Protein AF-A0A6N8ZNX6-F1 (afdb_monomer_lite)

Structure (mmCIF, N/CA/C/O backbone):
data_AF-A0A6N8ZNX6-F1
#
_entry.id   AF-A0A6N8ZNX6-F1
#
loop_
_atom_site.group_PDB
_atom_site.id
_atom_site.type_symbol
_atom_site.label_atom_id
_atom_site.label_alt_id
_atom_site.label_comp_id
_atom_site.label_asym_id
_atom_site.label_entity_id
_atom_site.label_seq_id
_atom_site.pdbx_PDB_ins_code
_atom_site.Cartn_x
_atom_site.Cartn_y
_atom_site.Cartn_z
_atom_site.occupancy
_atom_site.B_iso_or_equiv
_atom_site.auth_seq_id
_atom_site.auth_comp_id
_atom_site.auth_asym_id
_atom_site.auth_atom_id
_atom_site.pdbx_PDB_model_num
ATOM 1 N N . MET A 1 1 ? 29.139 17.804 -22.584 1.00 38.84 1 MET A N 1
ATOM 2 C CA . MET A 1 1 ? 27.734 17.468 -22.260 1.00 38.84 1 MET A CA 1
ATOM 3 C C . MET A 1 1 ? 27.175 18.490 -21.277 1.00 38.84 1 MET A C 1
ATOM 5 O O . MET A 1 1 ? 27.261 18.304 -20.071 1.00 38.84 1 MET A O 1
ATOM 9 N N . LYS A 1 2 ? 26.670 19.615 -21.779 1.00 40.44 2 LYS A N 1
ATOM 10 C CA . LYS A 1 2 ? 25.928 20.610 -21.000 1.00 40.44 2 LYS A CA 1
ATOM 11 C C . LYS A 1 2 ? 24.728 20.972 -21.854 1.00 40.44 2 LYS A C 1
ATOM 13 O O . LYS A 1 2 ? 24.928 21.613 -22.873 1.00 40.44 2 LYS A O 1
ATOM 18 N N . ASN A 1 3 ? 23.579 20.404 -21.503 1.00 36.31 3 ASN A N 1
ATOM 19 C CA . ASN A 1 3 ? 22.212 20.853 -21.791 1.00 36.31 3 ASN A CA 1
ATOM 20 C C . ASN A 1 3 ? 21.278 19.688 -21.446 1.00 36.31 3 ASN A C 1
ATOM 22 O O . ASN A 1 3 ? 20.697 19.054 -22.317 1.00 36.31 3 ASN A O 1
ATOM 26 N N . ALA A 1 4 ? 21.204 19.366 -20.151 1.00 36.84 4 ALA A N 1
ATOM 27 C CA . ALA A 1 4 ? 20.046 18.648 -19.639 1.00 36.84 4 ALA A CA 1
ATOM 28 C C . ALA A 1 4 ? 18.897 19.662 -19.622 1.00 36.84 4 ALA A C 1
ATOM 30 O O . ALA A 1 4 ? 19.030 20.735 -19.025 1.00 36.84 4 ALA A O 1
ATOM 31 N N . SER A 1 5 ? 17.832 19.354 -20.348 1.00 37.66 5 SER A N 1
ATOM 32 C CA . SER A 1 5 ? 16.629 20.171 -20.440 1.00 37.66 5 SER A CA 1
ATOM 33 C C . SER A 1 5 ? 15.990 20.333 -19.053 1.00 37.66 5 SER A C 1
ATOM 35 O O . SER A 1 5 ? 16.148 19.486 -18.172 1.00 37.66 5 SER A O 1
ATOM 37 N N . ALA A 1 6 ? 15.242 21.419 -18.837 1.00 37.53 6 ALA A N 1
ATOM 38 C CA . ALA A 1 6 ? 14.542 21.682 -17.573 1.00 37.53 6 ALA A CA 1
ATOM 39 C C . ALA A 1 6 ? 13.556 20.560 -17.164 1.00 37.53 6 ALA A C 1
ATOM 41 O O . ALA A 1 6 ? 13.183 20.455 -15.998 1.00 37.53 6 ALA A O 1
ATOM 42 N N . THR A 1 7 ? 13.183 19.688 -18.103 1.00 38.19 7 THR A N 1
ATOM 43 C CA . THR A 1 7 ? 12.323 18.513 -17.913 1.00 38.19 7 THR A CA 1
ATOM 44 C C . THR A 1 7 ? 13.027 17.287 -17.312 1.00 38.19 7 THR A C 1
ATOM 46 O O . THR A 1 7 ? 12.347 16.396 -16.807 1.00 38.19 7 THR A O 1
ATOM 49 N N . ASP A 1 8 ? 14.364 17.249 -17.257 1.00 41.94 8 ASP A N 1
ATOM 50 C CA . ASP A 1 8 ? 15.143 16.057 -16.862 1.00 41.94 8 ASP A CA 1
ATOM 51 C C . ASP A 1 8 ? 15.203 15.773 -15.346 1.00 41.94 8 ASP A C 1
ATOM 53 O O . ASP A 1 8 ? 15.935 14.882 -14.911 1.00 41.94 8 ASP A O 1
ATOM 57 N N . ARG A 1 9 ? 14.485 16.522 -14.494 1.00 39.88 9 ARG A N 1
ATOM 58 C CA . ARG A 1 9 ? 14.726 16.477 -13.034 1.00 39.88 9 ARG A CA 1
ATOM 59 C C . ARG A 1 9 ? 13.554 16.110 -12.132 1.00 39.88 9 ARG A C 1
ATOM 61 O O . ARG A 1 9 ? 13.803 15.932 -10.942 1.00 39.88 9 ARG A O 1
ATOM 68 N N . TRP A 1 10 ? 12.310 16.029 -12.604 1.00 37.22 10 TRP A N 1
ATOM 69 C CA . TRP A 1 10 ? 11.168 16.059 -11.664 1.00 37.22 10 TRP A CA 1
ATOM 70 C C . TRP A 1 10 ? 10.296 14.800 -11.624 1.00 37.22 10 TRP A C 1
ATOM 72 O O . TRP A 1 10 ? 9.542 14.635 -10.668 1.00 37.22 10 TRP A O 1
ATOM 82 N N . LEU A 1 11 ? 10.411 13.884 -12.591 1.00 40.09 11 LEU A N 1
ATOM 83 C CA . LEU A 1 11 ? 9.582 12.674 -12.634 1.00 40.09 11 LEU A CA 1
ATOM 84 C C . LEU A 1 11 ? 10.439 11.402 -12.576 1.00 40.09 11 LEU A C 1
ATOM 86 O O . LEU A 1 11 ? 10.930 10.923 -13.591 1.00 40.09 11 LEU A O 1
ATOM 90 N N . GLU A 1 12 ? 10.612 10.839 -11.375 1.00 52.03 12 GLU A N 1
ATOM 91 C CA . GLU A 1 12 ? 11.379 9.595 -11.185 1.00 52.03 12 GLU A CA 1
ATOM 92 C C . GLU A 1 12 ? 10.592 8.340 -11.619 1.00 52.03 12 GLU A C 1
ATOM 94 O O . GLU A 1 12 ? 11.184 7.366 -12.090 1.00 52.03 12 GLU A O 1
ATOM 99 N N . SER A 1 13 ? 9.264 8.335 -11.456 1.00 53.41 13 SER A N 1
ATOM 100 C CA . SER A 1 13 ? 8.396 7.216 -11.851 1.00 53.41 13 SER A CA 1
ATOM 101 C C . SER A 1 13 ? 6.928 7.633 -11.974 1.00 53.41 13 SER A C 1
ATOM 103 O O . SER A 1 13 ? 6.496 8.584 -11.324 1.00 53.41 13 SER A O 1
ATOM 105 N N . VAL A 1 14 ? 6.161 6.896 -12.784 1.00 62.69 14 VAL A N 1
ATOM 106 C CA . VAL A 1 14 ? 4.695 7.020 -12.894 1.00 62.69 14 VAL A CA 1
ATOM 107 C C . VAL A 1 14 ? 4.051 5.721 -12.417 1.00 62.69 14 VAL A C 1
ATOM 109 O O . VAL A 1 14 ? 4.500 4.637 -12.795 1.00 62.69 14 VAL A O 1
ATOM 112 N N . LEU A 1 15 ? 2.994 5.828 -11.607 1.00 66.38 15 LEU A N 1
ATOM 113 C CA . LEU A 1 15 ? 2.268 4.689 -11.039 1.00 66.38 15 LEU A CA 1
ATOM 114 C C . LEU A 1 15 ? 0.800 4.669 -11.504 1.00 66.38 15 LEU A C 1
ATOM 116 O O . LEU A 1 15 ? -0.069 5.168 -10.784 1.00 66.38 15 LEU A O 1
ATOM 120 N N . PRO A 1 16 ? 0.484 4.140 -12.701 1.00 62.50 16 PRO A N 1
ATOM 121 C CA . PRO A 1 16 ? -0.906 3.973 -13.117 1.00 62.50 16 PRO A CA 1
ATOM 122 C C . PRO A 1 16 ? -1.633 2.912 -12.273 1.00 62.50 16 PRO A C 1
ATOM 124 O O . PRO A 1 16 ? -1.093 1.837 -12.011 1.00 62.50 16 PRO A O 1
ATOM 127 N N . ALA A 1 17 ? -2.877 3.196 -11.884 1.00 69.31 17 ALA A N 1
ATOM 128 C CA . ALA A 1 17 ? -3.721 2.313 -11.080 1.00 69.31 17 ALA A CA 1
ATOM 129 C C . ALA A 1 17 ? -4.886 1.752 -11.906 1.00 69.31 17 ALA A C 1
ATOM 131 O O . ALA A 1 17 ? -5.531 2.500 -12.639 1.00 69.31 17 ALA A O 1
ATOM 132 N N . TYR A 1 18 ? -5.193 0.464 -11.743 1.00 69.62 18 TYR A N 1
ATOM 133 C CA . TYR A 1 18 ? -6.268 -0.217 -12.468 1.00 69.62 18 TYR A CA 1
ATOM 134 C C . TYR A 1 18 ? -7.084 -1.117 -11.538 1.00 69.62 18 TYR A C 1
ATOM 136 O O . TYR A 1 18 ? -6.516 -1.836 -10.714 1.00 69.62 18 TYR A O 1
ATOM 144 N N . ASP A 1 19 ? -8.407 -1.122 -11.701 1.00 76.62 19 ASP A N 1
ATOM 145 C CA . ASP A 1 19 ? -9.277 -2.120 -11.073 1.00 76.62 19 ASP A CA 1
ATOM 146 C C . ASP A 1 19 ? -9.078 -3.489 -11.736 1.00 76.62 19 ASP A C 1
ATOM 148 O O . ASP A 1 19 ? -9.046 -3.612 -12.968 1.00 76.62 19 ASP A O 1
ATOM 152 N N . ILE A 1 20 ? -8.912 -4.522 -10.908 1.00 81.69 20 ILE A N 1
ATOM 153 C CA . ILE A 1 20 ? -8.613 -5.892 -11.368 1.00 81.69 20 ILE A CA 1
ATOM 154 C C . ILE A 1 20 ? -9.719 -6.891 -11.025 1.00 81.69 20 ILE A C 1
ATOM 156 O O . ILE A 1 20 ? -9.752 -7.985 -11.590 1.00 81.69 20 ILE A O 1
ATOM 160 N N . ILE A 1 21 ? -10.644 -6.482 -10.158 1.00 82.12 21 ILE A N 1
ATOM 161 C CA . ILE A 1 21 ? -11.975 -7.066 -9.995 1.00 82.12 21 ILE A CA 1
ATOM 162 C C . ILE A 1 21 ? -12.986 -6.220 -10.787 1.00 82.12 21 ILE A C 1
ATOM 164 O O . ILE A 1 21 ? -12.685 -5.078 -11.143 1.00 82.12 21 ILE A O 1
ATOM 168 N N . GLY A 1 22 ? -14.167 -6.766 -11.093 1.00 70.50 22 GLY A N 1
ATOM 169 C CA . GLY A 1 22 ? -15.245 -5.988 -11.710 1.00 70.50 22 GLY A CA 1
ATOM 170 C C . GLY A 1 22 ? -15.493 -4.698 -10.925 1.00 70.50 22 GLY A C 1
ATOM 171 O O . GLY A 1 22 ? -15.661 -4.737 -9.705 1.00 70.50 22 GLY A O 1
ATOM 172 N N . ALA A 1 23 ? -15.450 -3.553 -11.610 1.00 56.59 23 ALA A N 1
ATOM 173 C CA . ALA A 1 23 ? -15.652 -2.268 -10.960 1.00 56.59 23 ALA A CA 1
ATOM 174 C C . ALA A 1 23 ? -17.085 -2.214 -10.402 1.00 56.59 23 ALA A C 1
ATOM 176 O O . ALA A 1 23 ? -18.031 -2.457 -11.156 1.00 56.59 23 ALA A O 1
ATOM 177 N N . PRO A 1 24 ? -17.285 -1.883 -9.114 1.00 58.34 24 PRO A N 1
ATOM 178 C CA . PRO A 1 24 ? -18.609 -1.505 -8.646 1.00 58.34 24 PRO A CA 1
ATOM 179 C C . PRO A 1 24 ? -19.079 -0.306 -9.475 1.00 58.34 24 PRO A C 1
ATOM 181 O O . PRO A 1 24 ? -18.309 0.639 -9.661 1.00 58.34 24 PRO A O 1
ATOM 184 N N . ALA A 1 25 ? -20.321 -0.319 -9.961 1.00 55.34 25 ALA A N 1
ATOM 185 C CA . ALA A 1 25 ? -20.905 0.851 -10.612 1.00 55.34 25 ALA A CA 1
ATOM 186 C C . ALA A 1 25 ? -20.833 2.046 -9.642 1.00 55.34 25 ALA A C 1
ATOM 188 O O . ALA A 1 25 ? -21.412 1.994 -8.556 1.00 55.34 25 ALA A O 1
ATOM 189 N N . GLY A 1 26 ? -20.075 3.100 -9.967 1.00 62.78 26 GLY A N 1
ATOM 190 C CA . GLY A 1 26 ? -19.913 4.198 -9.017 1.00 62.78 26 GLY A CA 1
ATOM 191 C C . GLY A 1 26 ? -18.843 5.237 -9.328 1.00 62.78 26 GLY A C 1
ATOM 192 O O . GLY A 1 26 ? -17.935 5.028 -10.126 1.00 62.78 26 GLY A O 1
ATOM 193 N N . ARG A 1 27 ? -19.018 6.382 -8.654 1.00 55.06 27 ARG A N 1
ATOM 194 C CA . ARG A 1 27 ? -18.344 7.674 -8.840 1.00 55.06 27 ARG A CA 1
ATOM 195 C C . ARG A 1 27 ? -16.806 7.586 -8.836 1.00 55.06 27 ARG A C 1
ATOM 197 O O . ARG A 1 27 ? -16.252 6.821 -8.045 1.00 55.06 27 ARG A O 1
ATOM 204 N N . PRO A 1 28 ? -16.121 8.424 -9.637 1.00 58.78 28 PRO A N 1
ATOM 205 C CA . PRO A 1 28 ? -14.662 8.514 -9.634 1.00 58.78 28 PRO A CA 1
ATOM 206 C C . PRO A 1 28 ? -14.117 8.813 -8.229 1.00 58.78 28 PRO A C 1
ATOM 208 O O . PRO A 1 28 ? -14.660 9.650 -7.505 1.00 58.78 28 PRO A O 1
ATOM 211 N N . GLU A 1 29 ? -13.041 8.125 -7.834 1.00 61.44 29 GLU A N 1
ATOM 212 C CA . GLU A 1 29 ? -12.332 8.433 -6.587 1.00 61.44 29 GLU A CA 1
ATOM 213 C C . GLU A 1 29 ? -11.530 9.736 -6.774 1.00 61.44 29 GLU A C 1
ATOM 215 O O . GLU A 1 29 ? -10.786 9.850 -7.750 1.00 61.44 29 GLU A O 1
ATOM 220 N N . PRO A 1 30 ? -11.656 10.727 -5.871 1.00 57.28 30 PRO A N 1
ATOM 221 C CA . PRO A 1 30 ? -10.886 11.959 -5.977 1.00 57.28 30 PRO A CA 1
ATOM 222 C C . PRO A 1 30 ? -9.380 11.684 -5.816 1.00 57.28 30 PRO A C 1
ATOM 224 O O . PRO A 1 30 ? -8.998 10.733 -5.123 1.00 57.28 30 PRO A O 1
ATOM 227 N N . PRO A 1 31 ? -8.511 12.521 -6.413 1.00 57.16 31 PRO A N 1
ATOM 228 C CA . PRO A 1 31 ? -7.066 12.369 -6.292 1.00 57.16 31 PRO A CA 1
ATOM 229 C C . PRO A 1 31 ? -6.609 12.470 -4.830 1.00 57.16 31 PRO A C 1
ATOM 231 O O . PRO A 1 31 ? -7.186 13.198 -4.018 1.00 57.16 31 PRO A O 1
ATOM 234 N N . VAL A 1 32 ? -5.545 11.736 -4.503 1.00 61.72 32 VAL A N 1
ATOM 235 C CA . VAL A 1 32 ? -4.917 11.709 -3.176 1.00 61.72 32 VAL A CA 1
ATOM 236 C C . VAL A 1 32 ? -3.473 12.172 -3.310 1.00 61.72 32 VAL A C 1
ATOM 238 O O . VAL A 1 32 ? -2.751 11.692 -4.184 1.00 61.72 32 VAL A O 1
ATOM 241 N N . VAL A 1 33 ? -3.039 13.075 -2.431 1.00 65.69 33 VAL A N 1
ATOM 242 C CA . VAL A 1 33 ? -1.644 13.527 -2.379 1.00 65.69 33 VAL A CA 1
ATOM 243 C C . VAL A 1 33 ? -0.900 12.678 -1.358 1.00 65.69 33 VAL A C 1
ATOM 245 O O . VAL A 1 33 ? -1.218 12.718 -0.169 1.00 65.69 33 VAL A O 1
ATOM 248 N N . TYR A 1 34 ? 0.081 11.904 -1.819 1.00 69.62 34 TYR A N 1
ATOM 249 C CA . TYR A 1 34 ? 0.923 11.064 -0.968 1.00 69.62 34 TYR A CA 1
ATOM 250 C C . TYR A 1 34 ? 2.202 11.802 -0.583 1.00 69.62 34 TYR A C 1
ATOM 252 O O . TYR A 1 34 ? 2.964 12.240 -1.442 1.00 69.62 34 TYR A O 1
ATOM 260 N N . LEU A 1 35 ? 2.453 11.904 0.718 1.00 69.06 35 LEU A N 1
ATOM 261 C CA . LEU A 1 35 ? 3.639 12.522 1.291 1.00 69.06 35 LEU A CA 1
ATOM 262 C C . LEU A 1 35 ? 4.510 11.425 1.898 1.00 69.06 35 LEU A C 1
ATOM 264 O O . LEU A 1 35 ? 4.095 10.696 2.805 1.00 69.06 35 LEU A O 1
ATOM 268 N N . ARG A 1 36 ? 5.732 11.295 1.381 1.00 69.06 36 ARG A N 1
ATOM 269 C CA . ARG A 1 36 ? 6.729 10.387 1.946 1.00 69.06 36 ARG A CA 1
ATOM 270 C C . ARG A 1 36 ? 7.367 11.032 3.164 1.00 69.06 36 ARG A C 1
ATOM 272 O O . ARG A 1 36 ? 7.837 12.164 3.082 1.00 69.06 36 ARG A O 1
ATOM 279 N N . LEU A 1 37 ? 7.422 10.298 4.267 1.00 65.00 37 LEU A N 1
ATOM 280 C CA . LEU A 1 37 ? 8.054 10.783 5.486 1.00 65.00 37 LEU A CA 1
ATOM 281 C C . LEU A 1 37 ? 9.496 10.283 5.597 1.00 65.00 37 LEU A C 1
ATOM 283 O O . LEU A 1 37 ? 9.829 9.189 5.137 1.00 65.00 37 LEU A O 1
ATOM 287 N N . LEU A 1 38 ? 10.361 11.096 6.208 1.00 60.91 38 LEU A N 1
ATOM 288 C CA . LEU A 1 38 ? 11.719 10.673 6.535 1.00 60.91 38 LEU A CA 1
ATOM 289 C C . LEU A 1 38 ? 11.687 9.712 7.736 1.00 60.91 38 LEU A C 1
ATOM 291 O O . LEU A 1 38 ? 11.018 10.012 8.734 1.00 60.91 38 LEU A O 1
ATOM 295 N N . PRO A 1 39 ? 12.409 8.580 7.664 1.00 58.41 39 PRO A N 1
ATOM 296 C CA .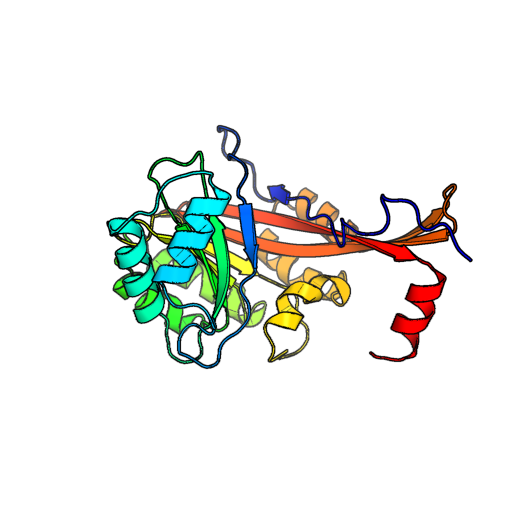 PRO A 1 39 ? 12.428 7.605 8.742 1.00 58.41 39 PRO A CA 1
ATOM 297 C C . PRO A 1 39 ? 13.056 8.195 10.013 1.00 58.41 39 PRO A C 1
ATOM 299 O O . PRO A 1 39 ? 14.077 8.877 9.953 1.00 58.41 39 PRO A O 1
ATOM 302 N N . GLY A 1 40 ? 12.453 7.910 11.166 1.00 56.84 40 GLY A N 1
ATOM 303 C CA . GLY A 1 40 ? 12.947 8.243 12.506 1.00 56.84 40 GLY A CA 1
ATOM 304 C C . GLY A 1 40 ? 13.238 7.003 13.351 1.00 56.84 40 GLY A C 1
ATOM 305 O O . GLY A 1 40 ? 12.903 5.883 12.966 1.00 56.84 40 GLY A O 1
ATOM 306 N N . ARG A 1 41 ? 13.879 7.205 14.509 1.00 60.03 41 ARG A N 1
ATOM 307 C CA . ARG A 1 41 ? 14.270 6.121 15.435 1.00 60.03 41 ARG A CA 1
ATOM 308 C C . ARG A 1 41 ? 13.178 5.724 16.438 1.00 60.03 41 ARG A C 1
ATOM 310 O O . ARG A 1 41 ? 13.309 4.689 17.080 1.00 60.03 41 ARG A O 1
ATOM 317 N N . GLU A 1 42 ? 12.125 6.524 16.578 1.00 60.31 42 GLU A N 1
ATOM 318 C CA . GLU A 1 42 ? 11.061 6.321 17.569 1.00 60.31 42 GLU A CA 1
A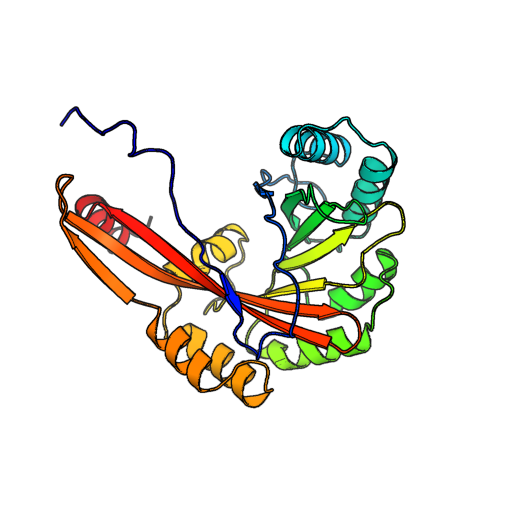TOM 319 C C . GLU A 1 42 ? 9.974 5.339 17.097 1.00 60.31 42 GLU A C 1
ATOM 321 O O . GLU A 1 42 ? 9.932 4.935 15.931 1.00 60.31 42 GLU A O 1
ATOM 326 N N . LYS A 1 43 ? 9.066 4.951 18.004 1.00 51.66 43 LYS A N 1
ATOM 327 C CA . LYS A 1 43 ? 7.892 4.119 17.692 1.00 51.66 43 LYS A CA 1
ATOM 328 C C . LYS A 1 43 ? 7.025 4.814 16.633 1.00 51.66 43 LYS A C 1
ATOM 330 O O . LYS A 1 43 ? 6.711 5.992 16.759 1.00 51.66 43 LYS A O 1
ATOM 335 N N . GLY A 1 44 ? 6.660 4.091 15.574 1.00 58.44 44 GLY A N 1
ATOM 336 C CA . GLY A 1 44 ? 6.047 4.677 14.381 1.00 58.44 44 GLY A CA 1
ATOM 337 C C . GLY A 1 44 ? 7.064 5.112 13.324 1.00 58.44 44 GLY A C 1
ATOM 338 O O . GLY A 1 44 ? 6.673 5.327 12.188 1.00 58.44 44 GLY A O 1
ATOM 339 N N . GLY A 1 45 ? 8.364 5.145 13.624 1.00 55.62 45 GLY A N 1
ATOM 340 C CA . GLY A 1 45 ? 9.434 5.213 12.627 1.00 55.62 45 GLY A CA 1
ATOM 341 C C . GLY A 1 45 ? 9.512 6.512 11.834 1.00 55.62 45 GLY A C 1
ATOM 342 O O . GLY A 1 45 ? 10.054 6.496 10.734 1.00 55.62 45 GLY A O 1
ATOM 343 N N . ILE A 1 46 ? 8.998 7.625 12.359 1.00 59.16 46 ILE A N 1
ATOM 344 C CA . ILE A 1 46 ? 9.025 8.942 11.708 1.00 59.16 46 ILE A CA 1
ATOM 345 C C . ILE A 1 46 ? 9.855 9.880 12.577 1.00 59.16 46 ILE A C 1
ATOM 347 O O . ILE A 1 46 ? 9.681 9.900 13.791 1.00 59.16 46 ILE A O 1
ATOM 351 N N . ALA A 1 47 ? 10.744 10.675 11.978 1.00 60.12 47 ALA A N 1
ATOM 352 C CA . ALA A 1 47 ? 11.473 11.709 12.726 1.00 60.12 47 ALA A CA 1
ATOM 353 C C . ALA A 1 47 ? 10.546 12.853 13.194 1.00 60.12 47 ALA A C 1
ATOM 355 O O . ALA A 1 47 ? 10.838 13.577 14.139 1.00 60.12 47 ALA A O 1
ATOM 356 N N . ALA A 1 48 ? 9.421 13.019 12.503 1.00 64.69 48 ALA A N 1
ATOM 357 C CA . ALA A 1 48 ? 8.395 14.011 12.758 1.00 64.69 48 ALA A CA 1
ATOM 358 C C . ALA A 1 48 ? 7.287 13.443 13.661 1.00 64.69 48 ALA A C 1
ATOM 360 O O . ALA A 1 48 ? 6.613 12.480 13.298 1.00 64.69 48 ALA A O 1
ATOM 361 N N . GLY A 1 49 ? 7.049 14.086 14.806 1.00 78.00 49 GLY A N 1
ATOM 362 C CA . GLY A 1 49 ? 5.921 13.761 15.683 1.00 78.00 49 GLY A CA 1
ATOM 363 C C . GLY A 1 49 ? 4.547 14.153 15.100 1.00 78.00 49 GLY A C 1
ATOM 364 O O . GLY A 1 49 ? 4.471 14.860 14.086 1.00 78.00 49 GLY A O 1
ATOM 365 N N . PRO A 1 50 ? 3.435 13.778 15.769 1.00 85.69 50 PRO A N 1
ATOM 366 C CA . PRO A 1 50 ? 2.065 13.977 15.274 1.00 85.69 50 PRO A CA 1
ATOM 367 C C . PRO A 1 50 ? 1.750 15.417 14.836 1.00 85.69 50 PRO A C 1
ATOM 369 O O . PRO A 1 50 ? 1.102 15.640 13.815 1.00 85.69 50 PRO A O 1
ATOM 372 N N . ALA A 1 51 ? 2.249 16.411 15.578 1.00 84.94 51 ALA A N 1
ATOM 373 C CA . ALA A 1 51 ? 2.037 17.825 15.272 1.00 84.94 51 ALA A CA 1
ATOM 374 C C . ALA A 1 51 ? 2.701 18.261 13.955 1.00 84.94 51 ALA A C 1
ATOM 376 O O . ALA A 1 51 ? 2.126 19.048 13.204 1.00 84.94 51 ALA A O 1
ATOM 377 N N . ALA A 1 52 ? 3.900 17.754 13.660 1.00 83.50 52 ALA A N 1
ATOM 378 C CA . ALA A 1 52 ? 4.603 18.066 12.420 1.00 83.50 52 ALA A CA 1
ATOM 379 C C . ALA A 1 52 ? 3.916 17.417 11.208 1.00 83.50 52 ALA A C 1
ATOM 381 O O . ALA A 1 52 ? 3.771 18.062 10.169 1.00 83.50 52 ALA A O 1
ATOM 382 N N . ILE A 1 53 ? 3.408 16.191 11.365 1.00 84.00 53 ILE A N 1
ATOM 383 C CA . ILE A 1 53 ? 2.610 15.516 10.333 1.00 84.00 53 ILE A CA 1
ATOM 384 C C . ILE A 1 53 ? 1.335 16.310 10.043 1.00 84.00 53 ILE A C 1
ATOM 386 O O . ILE A 1 53 ? 1.103 16.670 8.892 1.00 84.00 53 ILE A O 1
ATOM 390 N N . ALA A 1 54 ? 0.556 16.657 11.073 1.00 86.56 54 ALA A N 1
ATOM 391 C CA . ALA A 1 54 ? -0.686 17.418 10.918 1.00 86.56 54 ALA A CA 1
ATOM 392 C C . ALA A 1 54 ? -0.461 18.748 10.176 1.00 86.56 54 ALA A C 1
ATOM 394 O O . ALA A 1 54 ? -1.198 19.078 9.247 1.00 86.56 54 ALA A O 1
ATOM 395 N N . ARG A 1 55 ? 0.599 19.494 10.528 1.00 84.50 55 ARG A N 1
ATOM 396 C CA . ARG A 1 55 ? 0.968 20.734 9.821 1.00 84.50 55 ARG A CA 1
ATOM 397 C C . ARG A 1 55 ? 1.303 20.490 8.352 1.00 84.50 55 ARG A C 1
ATOM 399 O O . ARG A 1 55 ? 0.855 21.248 7.499 1.00 84.50 55 ARG A O 1
ATOM 406 N N . THR A 1 56 ? 2.051 19.431 8.054 1.00 82.31 56 THR A N 1
ATOM 407 C CA . THR A 1 56 ? 2.451 19.096 6.677 1.00 82.31 56 THR A CA 1
ATOM 408 C C . THR A 1 56 ? 1.237 18.717 5.825 1.00 82.31 56 THR A C 1
ATOM 410 O O . THR A 1 56 ? 1.085 19.210 4.711 1.00 82.31 56 THR A O 1
ATOM 413 N N . VAL A 1 57 ? 0.324 17.900 6.361 1.00 83.19 57 VAL A N 1
ATOM 414 C CA . VAL A 1 57 ? -0.933 17.521 5.690 1.00 83.19 57 VAL A CA 1
ATOM 415 C C . VAL A 1 57 ? -1.833 18.740 5.482 1.00 83.19 57 VAL A C 1
ATOM 417 O O . VAL A 1 57 ? -2.456 18.885 4.431 1.00 83.19 57 VAL A O 1
ATOM 420 N N . ALA A 1 58 ? -1.920 19.634 6.471 1.00 84.06 58 ALA A N 1
ATOM 421 C CA . ALA A 1 58 ? -2.656 20.888 6.351 1.00 84.06 58 ALA A CA 1
ATOM 422 C C . ALA A 1 58 ? -2.100 21.772 5.221 1.00 84.06 58 ALA A C 1
ATOM 424 O O . ALA A 1 58 ? -2.860 22.164 4.336 1.00 84.06 58 ALA A O 1
ATOM 425 N N . ALA A 1 59 ? -0.780 21.977 5.177 1.00 81.88 59 ALA A N 1
ATOM 426 C CA . ALA A 1 59 ? -0.120 22.736 4.115 1.00 81.88 59 ALA A CA 1
ATOM 427 C C . ALA A 1 59 ? -0.328 22.109 2.725 1.00 81.88 59 ALA A C 1
ATOM 429 O O . ALA A 1 59 ? -0.703 22.811 1.790 1.00 81.88 59 ALA A O 1
ATOM 430 N N . ALA A 1 60 ? -0.179 20.785 2.595 1.00 78.00 60 ALA A N 1
ATOM 431 C CA . ALA A 1 60 ? -0.380 20.072 1.328 1.00 78.00 60 ALA A CA 1
ATOM 432 C C . ALA A 1 60 ? -1.821 20.158 0.791 1.00 78.00 60 ALA A C 1
ATOM 434 O O . ALA A 1 60 ? -2.045 19.995 -0.404 1.00 78.00 60 ALA A O 1
ATOM 435 N N . CYS A 1 61 ? -2.796 20.411 1.666 1.00 79.50 61 CYS A N 1
ATOM 436 C CA . CYS A 1 61 ? -4.195 20.637 1.299 1.00 79.50 61 CYS A CA 1
ATOM 437 C C . CYS A 1 61 ? -4.589 22.121 1.264 1.00 79.50 61 CYS A C 1
ATOM 439 O O . CYS A 1 61 ? -5.781 22.402 1.191 1.00 79.50 61 CYS A O 1
ATOM 441 N N . ALA A 1 62 ? -3.636 23.052 1.385 1.00 83.56 62 ALA A N 1
ATOM 442 C CA . ALA A 1 62 ? -3.897 24.491 1.470 1.00 83.56 62 ALA A CA 1
ATOM 443 C C . ALA A 1 62 ? -4.964 24.869 2.527 1.00 83.56 62 ALA A C 1
ATOM 445 O O . ALA A 1 62 ? -5.841 25.693 2.282 1.00 83.56 62 ALA A O 1
ATOM 446 N N . ARG A 1 63 ? -4.906 24.251 3.716 1.00 84.44 63 ARG A N 1
ATOM 447 C CA . ARG A 1 63 ? -5.860 24.471 4.824 1.00 84.44 63 ARG A CA 1
ATOM 448 C C . ARG A 1 63 ? -5.146 24.762 6.146 1.00 84.44 63 ARG A C 1
ATOM 450 O O . ARG A 1 63 ? -3.973 24.441 6.317 1.00 84.44 63 ARG A O 1
ATOM 457 N N . GLY A 1 64 ? -5.884 25.315 7.108 1.00 85.88 64 GLY A N 1
ATOM 458 C CA . GLY A 1 64 ? -5.396 25.538 8.471 1.00 85.88 64 GLY A CA 1
ATOM 459 C C . GLY A 1 64 ? -5.158 24.241 9.256 1.00 85.88 64 GLY A C 1
ATOM 460 O O . GLY A 1 64 ? -5.743 23.187 8.968 1.00 85.88 64 GLY A O 1
ATOM 461 N N . GLY A 1 65 ? -4.303 24.332 10.279 1.00 85.50 65 GLY A N 1
ATOM 462 C CA . GLY A 1 65 ? -4.091 23.250 11.241 1.00 85.50 65 GLY A CA 1
ATOM 463 C C . GLY A 1 65 ? -5.392 22.836 11.938 1.00 85.50 65 GLY A C 1
ATOM 464 O O . GLY A 1 65 ? -6.326 23.623 12.062 1.00 85.50 65 GLY A O 1
ATOM 465 N N . SER A 1 66 ? -5.464 21.581 12.380 1.00 87.31 66 SER A N 1
ATOM 466 C CA . SER A 1 66 ? -6.631 21.043 13.082 1.00 87.31 66 SER A CA 1
ATOM 467 C C . SER A 1 66 ? -6.193 20.261 14.306 1.00 87.31 66 SER A C 1
ATOM 469 O O . SER A 1 66 ? -5.454 19.280 14.211 1.00 87.31 66 SER A O 1
ATOM 471 N N . GLU A 1 67 ? -6.668 20.704 15.464 1.00 90.62 67 GLU A N 1
ATOM 472 C CA . GLU A 1 67 ? -6.415 20.034 16.729 1.00 90.62 67 GLU A CA 1
ATOM 473 C C . GLU A 1 67 ? -7.046 18.626 16.795 1.00 90.62 67 GLU A C 1
ATOM 475 O O . GLU A 1 67 ? -6.344 17.690 17.192 1.00 90.62 67 GLU A O 1
ATOM 480 N N . PRO A 1 68 ? -8.302 18.408 16.347 1.00 90.12 68 PRO A N 1
ATOM 481 C CA . PRO A 1 68 ? -8.855 17.060 16.212 1.00 90.12 68 PRO A CA 1
ATOM 482 C C . PRO A 1 68 ? -7.977 16.116 15.383 1.00 90.12 68 PRO A C 1
ATOM 484 O O . PRO A 1 68 ? -7.722 14.986 15.798 1.00 90.12 68 PRO A O 1
ATOM 487 N N . GLU A 1 69 ? -7.441 16.593 14.259 1.00 88.88 69 GLU A N 1
ATOM 488 C CA . GLU A 1 69 ? -6.550 15.808 13.401 1.00 88.88 69 GLU A CA 1
ATOM 489 C C . GLU A 1 69 ? -5.221 15.474 14.090 1.00 88.88 69 GLU A C 1
ATOM 491 O O . GLU A 1 69 ? -4.756 14.335 14.024 1.00 88.88 69 GLU A O 1
ATOM 496 N N . ARG A 1 70 ? -4.630 16.437 14.810 1.00 91.50 70 ARG A N 1
ATOM 497 C CA . ARG A 1 70 ? -3.417 16.215 15.611 1.00 91.50 70 ARG A CA 1
ATOM 498 C C . ARG A 1 70 ? -3.635 15.126 16.659 1.00 91.50 70 ARG A C 1
ATOM 500 O O . ARG A 1 70 ? -2.788 14.245 16.806 1.00 91.50 70 ARG A O 1
ATOM 507 N N . ARG A 1 71 ? -4.767 15.167 17.370 1.00 93.25 71 ARG A N 1
ATOM 508 C CA . ARG A 1 71 ? -5.131 14.143 18.362 1.00 93.25 71 ARG A CA 1
ATOM 509 C C . ARG A 1 71 ? -5.369 12.783 17.715 1.00 93.25 71 ARG A C 1
ATOM 511 O O . ARG A 1 71 ? -4.875 11.786 18.234 1.00 93.25 71 ARG A O 1
ATOM 518 N N . ALA A 1 72 ? -6.067 12.737 16.582 1.00 92.81 72 ALA A N 1
ATOM 519 C CA . ALA A 1 72 ? -6.283 11.504 15.829 1.00 92.81 72 ALA A CA 1
ATOM 520 C C . ALA A 1 72 ? -4.954 10.857 15.411 1.00 92.81 72 ALA A C 1
ATOM 522 O O . ALA A 1 72 ? -4.742 9.668 15.647 1.00 92.81 72 ALA A O 1
ATOM 523 N N . LEU A 1 73 ? -4.025 11.653 14.871 1.00 91.88 73 LEU A N 1
ATOM 524 C CA . LEU A 1 73 ? -2.675 11.208 14.518 1.00 91.88 73 LEU A CA 1
ATOM 525 C C . LEU A 1 73 ? -1.909 10.685 15.733 1.00 91.88 73 LEU A C 1
ATOM 527 O O . LEU A 1 73 ? -1.301 9.621 15.654 1.00 91.88 73 LEU A O 1
ATOM 531 N N . ALA A 1 74 ? -1.954 11.398 16.861 1.00 93.25 74 ALA A N 1
ATOM 532 C CA . ALA A 1 74 ? -1.287 10.969 18.087 1.00 93.25 74 ALA A CA 1
ATOM 533 C C . ALA A 1 74 ? -1.814 9.612 18.581 1.00 93.25 74 ALA A C 1
ATOM 535 O O . ALA A 1 74 ? -1.017 8.721 18.877 1.00 93.25 74 ALA A O 1
ATOM 536 N N . ARG A 1 75 ? -3.141 9.419 18.598 1.00 94.19 75 ARG A N 1
ATOM 537 C CA . ARG A 1 75 ? -3.752 8.129 18.957 1.00 94.19 75 ARG A CA 1
ATOM 538 C C . ARG A 1 75 ? -3.342 7.019 17.995 1.00 94.19 75 ARG A C 1
ATOM 540 O O . ARG A 1 75 ? -2.923 5.955 18.440 1.00 94.19 75 ARG A O 1
ATOM 547 N N . ALA A 1 76 ? -3.416 7.273 16.690 1.00 94.44 76 ALA A N 1
ATOM 548 C CA . ALA A 1 76 ? -3.098 6.270 15.681 1.00 94.44 76 ALA A CA 1
ATOM 549 C C . ALA A 1 76 ? -1.630 5.829 15.727 1.00 94.44 76 ALA A C 1
ATOM 551 O O . ALA A 1 76 ? -1.343 4.636 15.669 1.00 94.44 76 ALA A O 1
ATOM 552 N N . LEU A 1 77 ? -0.705 6.777 15.895 1.00 92.12 77 LEU A N 1
ATOM 553 C CA . LEU A 1 77 ? 0.722 6.486 16.044 1.00 92.12 77 LEU A CA 1
ATOM 554 C C . LEU A 1 77 ? 1.019 5.741 17.349 1.00 92.12 77 LEU A C 1
ATOM 556 O O . LEU A 1 77 ? 1.795 4.786 17.345 1.00 92.12 77 LEU A O 1
ATOM 560 N N . GLY A 1 78 ? 0.361 6.119 18.450 1.00 93.12 78 GLY A N 1
ATOM 561 C CA . GLY A 1 78 ? 0.470 5.410 19.727 1.00 93.12 78 GLY A CA 1
ATOM 562 C C . GLY A 1 78 ? -0.029 3.961 19.655 1.00 93.12 78 GLY A C 1
ATOM 563 O O . GLY A 1 78 ? 0.569 3.073 20.273 1.00 93.12 78 GLY A O 1
ATOM 564 N N . ALA A 1 79 ? -1.072 3.716 18.854 1.00 95.62 79 ALA A N 1
ATOM 565 C CA . ALA A 1 79 ? -1.694 2.408 18.666 1.00 95.62 79 ALA A CA 1
ATOM 566 C C . ALA A 1 79 ? -0.867 1.428 17.819 1.00 95.62 79 ALA A C 1
ATOM 568 O O . ALA A 1 79 ? -1.113 0.221 17.911 1.00 95.62 79 ALA A O 1
ATOM 569 N N . LEU A 1 80 ? 0.106 1.895 17.026 1.00 94.38 80 LEU A N 1
ATOM 570 C CA . LEU A 1 80 ? 0.962 1.017 16.220 1.00 94.38 80 LEU A CA 1
ATOM 571 C C . LEU A 1 80 ? 1.664 -0.037 17.106 1.00 94.38 80 LEU A C 1
ATOM 573 O O . LEU A 1 80 ? 2.062 0.279 18.234 1.00 94.38 80 LEU A O 1
ATOM 577 N N . PRO A 1 81 ? 1.809 -1.294 16.647 1.00 92.69 81 PRO A N 1
ATOM 578 C CA . PRO A 1 81 ? 2.551 -2.303 17.396 1.00 92.69 81 PRO A CA 1
ATOM 579 C C . PRO A 1 81 ? 4.051 -1.973 17.456 1.00 92.69 81 PRO A C 1
ATOM 581 O O . PRO A 1 81 ? 4.545 -1.058 16.790 1.00 92.69 81 PRO A O 1
ATOM 584 N N . ALA A 1 82 ? 4.791 -2.689 18.302 1.00 89.50 82 ALA A N 1
ATOM 585 C CA . ALA A 1 82 ? 6.239 -2.526 18.384 1.00 89.50 82 ALA A CA 1
ATOM 586 C C . ALA A 1 82 ? 6.896 -2.905 17.044 1.00 89.50 82 ALA A C 1
ATOM 588 O O . ALA A 1 82 ? 6.523 -3.889 16.420 1.00 89.50 82 ALA A O 1
ATOM 589 N N . GLY A 1 83 ? 7.863 -2.109 16.581 1.00 87.50 83 GLY A N 1
ATOM 590 C CA . GLY A 1 83 ? 8.545 -2.340 15.300 1.00 87.50 83 GLY A CA 1
ATOM 591 C C . GLY A 1 83 ? 7.790 -1.858 14.053 1.00 87.50 83 GLY A C 1
ATOM 592 O O . GLY A 1 83 ? 8.424 -1.686 13.008 1.00 87.50 83 GLY A O 1
ATOM 593 N N . ALA A 1 84 ? 6.491 -1.552 14.157 1.00 90.00 84 ALA A N 1
ATOM 594 C CA . ALA A 1 84 ? 5.745 -0.935 13.065 1.00 90.00 84 ALA A CA 1
ATOM 595 C C . ALA A 1 84 ? 6.254 0.476 12.752 1.00 90.00 84 ALA A C 1
ATOM 597 O O . ALA A 1 84 ? 6.689 1.233 13.631 1.00 90.00 84 ALA A O 1
ATOM 598 N N . ARG A 1 85 ? 6.182 0.835 11.469 1.00 85.88 85 ARG A N 1
ATOM 599 C CA . ARG A 1 85 ? 6.677 2.111 10.944 1.00 85.88 85 ARG A CA 1
ATOM 600 C C . ARG A 1 85 ? 5.673 2.733 10.001 1.00 85.88 85 ARG A C 1
ATOM 602 O O . ARG A 1 85 ? 5.090 2.039 9.181 1.00 85.88 85 ARG A O 1
ATOM 609 N N . LEU A 1 86 ? 5.510 4.042 10.062 1.00 86.12 86 LEU A N 1
ATOM 610 C CA . LEU A 1 86 ? 4.725 4.777 9.093 1.00 86.12 86 LEU A CA 1
ATOM 611 C C . LEU A 1 86 ? 5.597 5.109 7.881 1.00 86.12 86 LEU A C 1
ATOM 613 O O . LEU A 1 86 ? 6.592 5.822 7.986 1.00 86.12 86 LEU A O 1
ATOM 617 N N . ALA A 1 87 ? 5.206 4.586 6.726 1.00 82.81 87 ALA A N 1
ATOM 618 C CA . ALA A 1 87 ? 5.886 4.808 5.459 1.00 82.81 87 ALA A CA 1
ATOM 619 C C . ALA A 1 87 ? 5.427 6.103 4.777 1.00 82.81 87 ALA A C 1
ATOM 621 O O . ALA A 1 87 ? 6.247 6.876 4.274 1.00 82.81 87 ALA A O 1
ATOM 622 N N . TYR A 1 88 ? 4.114 6.344 4.773 1.00 82.88 88 TYR A N 1
ATOM 623 C CA . TYR A 1 88 ? 3.517 7.517 4.142 1.00 82.88 88 TYR A CA 1
ATOM 624 C C . TYR A 1 88 ? 2.356 8.061 4.949 1.00 82.88 88 TYR A C 1
ATOM 626 O O . TYR A 1 88 ? 1.656 7.341 5.668 1.00 82.88 88 TYR A O 1
ATOM 634 N N . VAL A 1 89 ? 2.116 9.344 4.716 1.00 84.69 89 VAL A N 1
ATOM 635 C CA . VAL A 1 89 ? 0.866 10.003 5.055 1.00 84.69 89 VAL A CA 1
ATOM 636 C C . VAL A 1 89 ? 0.283 10.565 3.777 1.00 84.69 89 VAL A C 1
ATOM 638 O O . VAL A 1 89 ? 0.991 11.184 2.988 1.00 84.69 89 VAL A O 1
ATOM 641 N N . ALA A 1 90 ? -1.003 10.349 3.559 1.00 82.25 90 ALA A N 1
ATOM 642 C CA . ALA A 1 90 ? -1.710 10.908 2.427 1.00 82.25 90 ALA A CA 1
ATOM 643 C C . ALA A 1 90 ? -2.802 11.860 2.906 1.00 82.25 90 ALA A C 1
ATOM 645 O O . ALA A 1 90 ? -3.567 11.562 3.828 1.00 82.25 90 ALA A O 1
ATOM 646 N N . ALA A 1 91 ? -2.869 13.010 2.251 1.00 74.56 91 ALA A N 1
ATOM 647 C CA . ALA A 1 91 ? -3.892 14.006 2.487 1.00 74.56 91 ALA A CA 1
ATOM 648 C C . ALA A 1 91 ? -5.003 13.833 1.443 1.00 74.56 91 ALA A C 1
ATOM 650 O O . ALA A 1 91 ? -4.728 13.708 0.245 1.00 74.56 91 ALA A O 1
ATOM 651 N N . THR A 1 92 ? -6.260 13.794 1.889 1.00 75.19 92 THR A N 1
ATOM 652 C CA . THR A 1 92 ? -7.424 13.623 1.007 1.00 75.19 92 THR A CA 1
ATOM 653 C C . THR A 1 92 ? -8.283 14.896 1.027 1.00 75.19 92 THR A C 1
ATOM 655 O O . THR A 1 92 ? -9.254 14.950 1.784 1.00 75.19 92 THR A O 1
ATOM 658 N N . PRO A 1 93 ? -7.936 15.937 0.242 1.00 67.69 93 PRO A N 1
ATOM 659 C CA . PRO A 1 93 ? -8.555 17.264 0.353 1.00 67.69 93 PRO A CA 1
ATOM 660 C C . PRO A 1 93 ? -10.058 17.264 0.046 1.00 67.69 93 PRO A C 1
ATOM 662 O O . PRO A 1 93 ? -10.816 17.970 0.700 1.00 67.69 93 PRO A O 1
ATOM 665 N N . ASN A 1 94 ? -10.497 16.420 -0.891 1.00 71.25 94 ASN A N 1
ATOM 666 C CA . ASN A 1 94 ? -11.875 16.405 -1.398 1.00 71.25 94 ASN A CA 1
ATOM 667 C C . ASN A 1 94 ? -12.722 15.260 -0.828 1.00 71.25 94 ASN A C 1
ATOM 669 O O . ASN A 1 94 ? -13.728 14.874 -1.423 1.00 71.25 94 ASN A O 1
ATOM 673 N N . ARG A 1 95 ? -12.295 14.649 0.282 1.00 71.12 95 ARG A N 1
ATOM 674 C CA . ARG A 1 95 ? -12.988 13.492 0.852 1.00 71.12 95 ARG A CA 1
ATOM 675 C C . ARG A 1 95 ? -13.782 13.894 2.086 1.00 71.12 95 ARG A C 1
ATOM 677 O O . ARG A 1 95 ? -13.237 14.496 3.006 1.00 71.12 95 ARG A O 1
ATOM 684 N N . ALA A 1 96 ? -15.058 13.527 2.091 1.00 74.19 96 ALA A N 1
ATOM 685 C CA . ALA A 1 96 ? -15.917 13.585 3.263 1.00 74.19 96 ALA A CA 1
ATOM 686 C C . ALA A 1 96 ? -16.074 12.162 3.841 1.00 74.19 96 ALA A C 1
ATOM 688 O O . ALA A 1 96 ? -16.358 11.242 3.067 1.00 74.19 96 ALA A O 1
ATOM 689 N N . PRO A 1 97 ? -15.885 11.958 5.158 1.00 82.06 97 PRO A N 1
ATOM 690 C CA . PRO A 1 97 ? -15.409 12.937 6.141 1.00 82.06 97 PRO A CA 1
ATOM 691 C C . PRO A 1 97 ? -13.925 13.300 5.947 1.00 82.06 97 PRO A C 1
ATOM 693 O O . PRO A 1 97 ? -13.156 12.533 5.354 1.00 82.06 97 PRO A O 1
ATOM 696 N N . ARG A 1 98 ? -13.512 14.462 6.486 1.00 85.00 98 ARG A N 1
ATOM 697 C CA . ARG A 1 98 ? -12.094 14.856 6.540 1.00 85.00 98 ARG A CA 1
ATOM 698 C C . ARG A 1 98 ? -11.320 13.749 7.255 1.00 85.00 98 ARG A C 1
ATOM 700 O O . ARG A 1 98 ? -11.666 13.373 8.371 1.00 85.00 98 ARG A O 1
ATOM 707 N N . SER A 1 99 ? -10.260 13.257 6.627 1.00 90.12 99 SER A N 1
ATOM 708 C CA . SER A 1 99 ? -9.412 12.215 7.199 1.00 90.12 99 SER A CA 1
ATOM 709 C C . SER A 1 99 ? -7.966 12.351 6.741 1.00 90.12 99 SER A C 1
ATOM 711 O O . SER A 1 99 ? -7.655 13.080 5.794 1.00 90.12 99 SER A O 1
ATOM 713 N N . VAL A 1 100 ? -7.079 11.653 7.444 1.00 89.31 100 VAL A N 1
ATOM 714 C CA . VAL A 1 100 ? -5.671 11.495 7.084 1.00 89.31 100 VAL A CA 1
ATOM 715 C C . VAL A 1 100 ? -5.420 10.024 6.809 1.00 89.31 100 VAL A C 1
ATOM 717 O O . VAL A 1 100 ? -5.698 9.179 7.657 1.00 89.31 100 VAL A O 1
ATOM 720 N N . ARG A 1 101 ? -4.889 9.710 5.629 1.00 92.69 101 ARG A N 1
ATOM 721 C CA . ARG A 1 101 ? -4.515 8.344 5.271 1.00 92.69 101 ARG A CA 1
ATOM 722 C C . ARG A 1 101 ? -3.134 8.027 5.815 1.00 92.69 101 ARG A C 1
ATOM 724 O O . ARG A 1 101 ? -2.180 8.748 5.534 1.00 92.69 101 ARG A O 1
ATOM 731 N N . LEU A 1 102 ? -3.022 6.921 6.528 1.00 92.69 102 LEU A N 1
ATOM 732 C CA . LEU A 1 102 ? -1.777 6.383 7.054 1.00 92.69 102 LEU A CA 1
ATOM 733 C C . LEU A 1 102 ? -1.420 5.105 6.297 1.00 92.69 102 LEU A C 1
ATOM 735 O O . LEU A 1 102 ? -2.288 4.270 6.044 1.00 92.69 102 LEU A O 1
ATOM 739 N N . LEU A 1 103 ? -0.147 4.972 5.920 1.00 92.56 103 LEU A N 1
ATOM 740 C CA . LEU A 1 103 ? 0.414 3.754 5.341 1.00 92.56 103 LEU A CA 1
ATOM 741 C C . LEU A 1 103 ? 1.482 3.228 6.291 1.00 92.56 103 LEU A C 1
ATOM 743 O O . LEU A 1 103 ? 2.546 3.837 6.413 1.00 92.56 103 LEU A O 1
ATOM 747 N N . ALA A 1 104 ? 1.201 2.117 6.961 1.00 91.75 104 ALA A N 1
ATOM 748 C CA . ALA A 1 104 ? 2.087 1.525 7.951 1.00 91.75 104 ALA A CA 1
ATOM 749 C C . ALA A 1 104 ? 2.706 0.214 7.443 1.00 91.75 104 ALA A C 1
ATOM 751 O O . ALA A 1 104 ? 2.012 -0.669 6.948 1.00 91.75 104 ALA A O 1
ATOM 752 N N . ALA A 1 105 ? 4.022 0.102 7.577 1.00 89.25 105 ALA A N 1
ATOM 753 C CA . ALA A 1 105 ? 4.832 -1.075 7.305 1.00 89.25 105 ALA A CA 1
ATOM 754 C C . ALA A 1 105 ? 5.147 -1.837 8.602 1.00 89.25 105 ALA A C 1
ATOM 756 O O . ALA A 1 105 ? 4.984 -1.313 9.708 1.00 89.25 105 ALA A O 1
ATOM 757 N N . ASN A 1 106 ? 5.689 -3.048 8.449 1.00 88.12 106 ASN A N 1
ATOM 758 C CA . ASN A 1 106 ? 6.168 -3.897 9.550 1.00 88.12 106 ASN A CA 1
ATOM 759 C C . ASN A 1 106 ? 5.093 -4.238 10.581 1.00 88.12 106 ASN A C 1
ATOM 761 O O . ASN A 1 106 ? 5.362 -4.271 11.775 1.00 88.12 106 ASN A O 1
ATOM 765 N N . ILE A 1 107 ? 3.881 -4.493 10.094 1.00 90.38 107 ILE A N 1
ATOM 766 C CA . ILE A 1 107 ? 2.784 -5.039 10.886 1.00 90.38 107 ILE A CA 1
ATOM 767 C C . ILE A 1 107 ? 2.573 -6.471 10.404 1.00 90.38 107 ILE A C 1
ATOM 769 O O . ILE A 1 107 ? 2.278 -6.695 9.228 1.00 90.38 107 ILE A O 1
ATOM 773 N N . GLY A 1 108 ? 2.763 -7.445 11.287 1.00 89.06 108 GLY A N 1
ATOM 774 C CA . GLY A 1 108 ? 2.468 -8.842 10.995 1.00 89.06 108 GLY A CA 1
ATOM 775 C C . GLY A 1 108 ? 0.963 -9.080 10.889 1.00 89.06 108 GLY A C 1
ATOM 776 O O . GLY A 1 108 ? 0.168 -8.400 11.533 1.00 89.06 108 GLY A O 1
ATOM 777 N N . ALA A 1 109 ? 0.553 -10.091 10.118 1.00 90.69 109 ALA A N 1
ATOM 778 C CA . ALA A 1 109 ? -0.865 -10.403 9.914 1.00 90.69 109 ALA A CA 1
ATOM 779 C C . ALA A 1 109 ? -1.644 -10.576 11.235 1.00 90.69 109 ALA A C 1
ATOM 781 O O . ALA A 1 109 ? -2.741 -10.049 11.377 1.00 90.69 109 ALA A O 1
ATOM 782 N N . ARG A 1 110 ? -1.037 -11.235 12.232 1.00 91.25 110 ARG A N 1
ATOM 783 C CA . ARG A 1 110 ? -1.634 -11.453 13.564 1.00 91.25 110 ARG A CA 1
ATOM 784 C C . ARG A 1 110 ? -1.769 -10.177 14.404 1.00 91.25 110 ARG A C 1
ATOM 786 O O . ARG A 1 110 ? -2.513 -10.167 15.374 1.00 91.25 110 ARG A O 1
ATOM 793 N N . GLU A 1 111 ? -1.047 -9.113 14.062 1.00 94.06 111 GLU A N 1
ATOM 794 C CA . GLU A 1 111 ? -1.075 -7.840 14.790 1.00 94.06 111 GLU A CA 1
ATOM 795 C C . GLU A 1 111 ? -2.132 -6.875 14.240 1.00 94.06 111 GLU A C 1
ATOM 797 O O . GLU A 1 111 ? -2.457 -5.886 14.900 1.00 94.06 111 GLU A O 1
ATOM 802 N N . VAL A 1 112 ? -2.676 -7.152 13.047 1.00 95.25 112 VAL A N 1
ATOM 803 C CA . VAL A 1 112 ? -3.647 -6.279 12.375 1.00 95.25 112 VAL A CA 1
ATOM 804 C C . VAL A 1 112 ? -4.952 -6.196 13.157 1.00 95.25 112 VAL A C 1
ATOM 806 O O . VAL A 1 112 ? -5.394 -5.087 13.435 1.00 95.25 112 VAL A O 1
ATOM 809 N N . GLY A 1 113 ? -5.540 -7.327 13.558 1.00 95.44 113 GLY A N 1
ATOM 810 C CA . GLY A 1 113 ? -6.778 -7.344 14.350 1.00 95.44 113 GLY A CA 1
ATOM 811 C C . GLY A 1 113 ? -6.674 -6.488 15.623 1.00 95.44 113 GLY A C 1
ATOM 812 O O . GLY A 1 113 ? -7.380 -5.483 15.730 1.00 95.44 113 GLY A O 1
ATOM 813 N N . PRO A 1 114 ? -5.708 -6.773 16.520 1.00 96.62 114 PRO A N 1
ATOM 814 C CA . PRO A 1 114 ? -5.486 -5.968 17.723 1.00 96.62 114 PRO A CA 1
ATOM 815 C C . PRO A 1 114 ? -5.193 -4.486 17.447 1.00 96.62 114 PRO A C 1
ATOM 817 O O . PRO A 1 114 ? -5.539 -3.615 18.245 1.00 96.62 114 PRO A O 1
ATOM 820 N N . LEU A 1 115 ? -4.513 -4.163 16.340 1.00 96.69 115 LEU A N 1
ATOM 821 C CA . LEU A 1 115 ? -4.293 -2.772 15.938 1.00 96.69 115 LEU A CA 1
ATOM 822 C C . LEU A 1 115 ? -5.611 -2.082 15.571 1.00 96.69 115 LEU A C 1
ATOM 824 O O . LEU A 1 115 ? -5.852 -0.964 16.020 1.00 96.69 115 LEU A O 1
ATOM 828 N N . LEU A 1 116 ? -6.458 -2.733 14.777 1.00 96.56 116 LEU A N 1
ATOM 829 C CA . LEU A 1 116 ? -7.743 -2.184 14.345 1.00 96.56 116 LEU A CA 1
ATOM 830 C C . LEU A 1 116 ? -8.694 -1.961 15.530 1.00 96.56 116 LEU A C 1
ATOM 832 O O . LEU A 1 116 ? -9.362 -0.929 15.576 1.00 96.56 116 LEU A O 1
ATOM 836 N N . GLU A 1 117 ? -8.676 -2.843 16.532 1.00 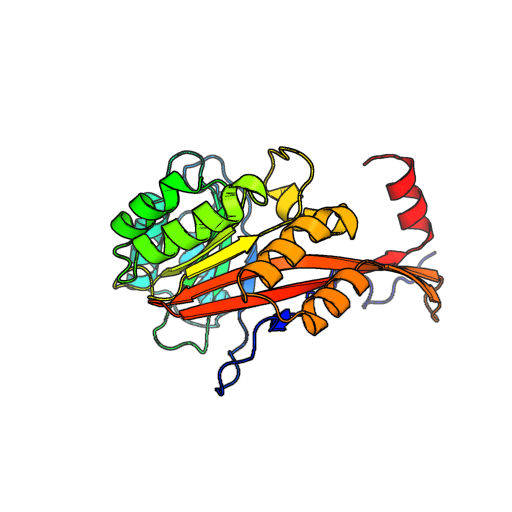95.75 117 GLU A N 1
ATOM 837 C CA . GLU A 1 117 ? -9.397 -2.650 17.800 1.00 95.75 117 GLU A CA 1
ATOM 838 C C . GLU A 1 117 ? -8.924 -1.391 18.543 1.00 95.75 117 GLU A C 1
ATOM 840 O O . GLU A 1 117 ? -9.738 -0.542 18.911 1.00 95.75 117 GLU A O 1
ATOM 845 N N . ARG A 1 118 ? -7.603 -1.202 18.696 1.00 95.81 118 ARG A N 1
ATOM 846 C CA . ARG A 1 118 ? -7.033 0.011 19.324 1.00 95.81 118 ARG A CA 1
ATOM 847 C C . ARG A 1 118 ? -7.339 1.290 18.545 1.00 95.81 118 ARG A C 1
ATOM 849 O O . ARG A 1 118 ? -7.409 2.365 19.135 1.00 95.81 118 ARG A O 1
ATOM 856 N N . LEU A 1 119 ? -7.507 1.183 17.229 1.00 95.19 119 LEU A N 1
ATOM 857 C CA . LEU A 1 119 ? -7.908 2.284 16.350 1.00 95.19 119 LEU A CA 1
ATOM 858 C C . LEU A 1 119 ? -9.426 2.528 16.335 1.00 95.19 119 LEU A C 1
ATOM 860 O O . LEU A 1 119 ? -9.882 3.411 15.604 1.00 95.19 119 LEU A O 1
ATOM 864 N N . GLN A 1 120 ? -10.196 1.765 17.121 1.00 94.56 120 GLN A N 1
ATOM 865 C CA . GLN A 1 120 ? -11.660 1.817 17.171 1.00 94.56 120 GLN A CA 1
ATOM 866 C C . GLN A 1 120 ? -12.298 1.611 15.789 1.00 94.56 120 GLN A C 1
ATOM 868 O O . GLN A 1 120 ? -13.312 2.225 15.449 1.00 94.56 120 GLN A O 1
ATOM 873 N N . TRP A 1 121 ? -11.683 0.762 14.963 1.00 95.38 121 TRP A N 1
ATOM 874 C CA . TRP A 1 121 ? -12.182 0.466 13.629 1.00 95.38 121 TRP A CA 1
ATOM 875 C C . TRP A 1 121 ? -13.513 -0.286 13.709 1.00 95.38 121 TRP A C 1
ATOM 877 O O . TRP A 1 121 ? -13.607 -1.342 14.327 1.00 95.38 121 TRP A O 1
ATOM 887 N N . ARG A 1 122 ? -14.545 0.242 13.045 1.00 92.19 122 ARG A N 1
ATOM 888 C CA . ARG A 1 122 ? -15.918 -0.302 13.083 1.00 92.19 122 ARG A CA 1
ATOM 889 C C . ARG A 1 122 ? -16.198 -1.382 12.026 1.00 92.19 122 ARG A C 1
ATOM 891 O O . ARG A 1 122 ? -17.353 -1.625 11.692 1.00 92.19 122 ARG A O 1
ATOM 898 N N . GLY A 1 123 ? -15.155 -1.960 11.434 1.00 92.81 123 GLY A N 1
ATOM 899 C CA . GLY A 1 123 ? -15.277 -2.995 10.406 1.00 92.81 123 GLY A CA 1
ATOM 900 C C . GLY A 1 123 ? -15.278 -4.421 10.962 1.00 92.81 123 GLY A C 1
ATOM 901 O O . GLY A 1 123 ? -15.325 -4.649 12.167 1.00 92.81 123 GLY A O 1
ATOM 902 N N . SER A 1 124 ? -15.219 -5.399 10.056 1.00 94.19 124 SER A N 1
ATOM 903 C CA . SER A 1 124 ? -15.216 -6.829 10.383 1.00 94.19 124 SER A CA 1
ATOM 904 C C . SER A 1 124 ? -13.778 -7.336 10.537 1.00 94.19 124 SER A C 1
ATOM 906 O O . SER A 1 124 ? -13.101 -7.589 9.539 1.00 94.19 124 SER A O 1
ATOM 908 N N . ILE A 1 125 ? -13.300 -7.505 11.778 1.00 94.81 125 ILE A N 1
ATOM 909 C CA . ILE A 1 125 ? -11.979 -8.110 12.060 1.00 94.81 125 ILE A CA 1
ATOM 910 C C . ILE A 1 125 ? -11.890 -9.510 11.438 1.00 94.81 125 ILE A C 1
ATOM 912 O O . ILE A 1 125 ? -10.908 -9.839 10.780 1.00 94.81 125 ILE A O 1
ATOM 916 N N . ALA A 1 126 ? -12.974 -10.285 11.516 1.00 92.75 126 ALA A N 1
ATOM 917 C CA . ALA A 1 126 ? -13.050 -11.607 10.906 1.00 92.75 126 ALA A CA 1
ATOM 918 C C . ALA A 1 126 ? -12.869 -11.577 9.375 1.00 92.75 126 ALA A C 1
ATOM 920 O O . ALA A 1 126 ? -12.228 -12.468 8.816 1.00 92.75 126 ALA A O 1
ATOM 921 N N . ALA A 1 127 ? -13.403 -10.567 8.674 1.00 92.50 127 ALA A N 1
ATOM 922 C CA . ALA A 1 127 ? -13.181 -10.413 7.233 1.00 92.50 127 ALA A CA 1
ATOM 923 C C . ALA A 1 127 ? -11.705 -10.128 6.911 1.00 92.50 127 ALA A C 1
ATOM 925 O O . ALA A 1 127 ? -11.165 -10.663 5.940 1.00 92.50 127 ALA A O 1
ATOM 926 N N . VAL A 1 128 ? -11.034 -9.339 7.753 1.00 94.69 128 VAL A N 1
ATOM 927 C CA . VAL A 1 128 ? -9.596 -9.059 7.637 1.00 94.69 128 VAL A CA 1
ATOM 928 C C . VAL A 1 128 ? -8.767 -10.315 7.869 1.00 94.69 128 VAL A C 1
ATOM 930 O O . VAL A 1 128 ? -7.886 -10.618 7.066 1.00 94.69 128 VAL A O 1
ATOM 933 N N . ASP A 1 129 ? -9.087 -11.093 8.899 1.00 92.50 129 ASP A N 1
ATOM 934 C CA . ASP A 1 129 ? -8.380 -12.339 9.196 1.00 92.50 129 ASP A CA 1
ATOM 935 C C . ASP A 1 129 ? -8.548 -13.371 8.074 1.00 92.50 129 ASP A C 1
ATOM 937 O O . ASP A 1 129 ? -7.578 -14.021 7.671 1.00 92.50 129 ASP A O 1
ATOM 941 N N . ARG A 1 130 ? -9.749 -13.486 7.487 1.00 91.06 130 ARG A N 1
ATOM 942 C CA . ARG A 1 130 ? -9.990 -14.324 6.295 1.00 91.06 130 ARG A CA 1
ATOM 943 C C . ARG A 1 130 ? -9.165 -13.870 5.090 1.00 91.06 130 ARG A C 1
ATOM 945 O O . ARG A 1 130 ? -8.623 -14.709 4.366 1.00 91.06 130 ARG A O 1
ATOM 952 N N . LEU A 1 131 ? -9.051 -12.559 4.871 1.00 93.00 131 LEU A N 1
ATOM 953 C CA . LEU A 1 131 ? -8.223 -12.004 3.799 1.00 93.00 131 LEU A CA 1
ATOM 954 C C . LEU A 1 131 ? -6.748 -12.347 4.016 1.00 93.00 131 LEU A C 1
ATOM 956 O O . LEU A 1 131 ? -6.105 -12.893 3.119 1.00 93.00 131 LEU A O 1
ATOM 960 N N . LEU A 1 132 ? -6.221 -12.049 5.205 1.00 92.12 132 LEU A N 1
ATOM 961 C CA . LEU A 1 132 ? -4.802 -12.203 5.518 1.00 92.12 132 LEU A CA 1
ATOM 962 C C . LEU A 1 132 ? -4.380 -13.672 5.561 1.00 92.12 132 LEU A C 1
ATOM 964 O O . LEU A 1 132 ? -3.357 -14.027 4.979 1.00 92.12 132 LEU A O 1
ATOM 968 N N . SER A 1 133 ? -5.184 -14.543 6.173 1.00 90.06 133 SER A N 1
ATOM 969 C CA . SER A 1 133 ? -4.945 -15.994 6.151 1.00 90.06 133 SER A CA 1
ATOM 970 C C . SER A 1 133 ? -4.945 -16.550 4.728 1.00 90.06 133 SER A C 1
ATOM 972 O O . SER A 1 133 ? -4.132 -17.413 4.403 1.00 90.06 133 SER A O 1
ATOM 974 N N . GLY A 1 134 ? -5.786 -16.005 3.843 1.00 88.38 134 GLY A N 1
ATOM 975 C CA . GLY A 1 134 ? -5.844 -16.400 2.440 1.00 88.38 134 GLY A CA 1
ATOM 976 C C . GLY A 1 134 ? -4.604 -16.076 1.608 1.00 88.38 134 GLY A C 1
ATOM 977 O O . GLY A 1 134 ? -4.463 -16.624 0.512 1.00 88.38 134 GLY A O 1
ATOM 978 N N . MET A 1 135 ? -3.723 -15.216 2.119 1.00 87.75 135 MET A N 1
ATOM 979 C CA . MET A 1 135 ? -2.536 -14.715 1.421 1.00 87.75 135 MET A CA 1
ATOM 980 C C . MET A 1 135 ? -1.232 -14.910 2.210 1.00 87.75 135 MET A C 1
ATOM 982 O O . MET A 1 135 ? -0.176 -14.475 1.747 1.00 87.75 135 MET A O 1
ATOM 986 N N . ALA A 1 136 ? -1.288 -15.536 3.389 1.00 84.19 136 ALA A N 1
ATOM 987 C CA . ALA A 1 136 ? -0.179 -15.584 4.343 1.00 84.19 136 ALA A CA 1
ATOM 988 C C . ALA A 1 136 ? 1.095 -16.244 3.781 1.00 84.19 136 ALA A C 1
ATOM 990 O O . ALA A 1 136 ? 2.202 -15.851 4.141 1.00 84.19 136 ALA A O 1
ATOM 991 N N . ASP A 1 137 ? 0.940 -17.212 2.878 1.00 83.19 137 ASP A N 1
ATOM 992 C CA . ASP A 1 137 ? 2.024 -17.939 2.208 1.00 83.19 137 ASP A CA 1
ATOM 993 C C . ASP A 1 137 ? 2.668 -17.158 1.053 1.00 83.19 137 ASP A C 1
ATOM 995 O O . ASP A 1 137 ? 3.797 -17.447 0.664 1.00 83.19 137 ASP A O 1
ATOM 999 N N . LEU A 1 138 ? 1.966 -16.163 0.509 1.00 78.88 138 LEU A N 1
ATOM 1000 C CA . LEU A 1 138 ? 2.389 -15.426 -0.684 1.00 78.88 138 LEU A CA 1
ATOM 1001 C C . LEU A 1 138 ? 2.877 -14.016 -0.370 1.00 78.88 138 LEU A C 1
ATOM 1003 O O . LEU A 1 138 ? 3.700 -13.469 -1.102 1.00 78.88 138 LEU A O 1
ATOM 1007 N N . CYS A 1 139 ? 2.368 -13.408 0.699 1.00 68.88 139 CYS A N 1
ATOM 1008 C CA . CYS A 1 139 ? 2.700 -12.041 1.079 1.00 68.88 139 CYS A CA 1
ATOM 1009 C C . CYS A 1 139 ? 2.857 -11.934 2.594 1.00 68.88 139 CYS A C 1
ATOM 1011 O O . CYS A 1 139 ? 1.973 -11.465 3.306 1.00 68.88 139 CYS A O 1
ATOM 1013 N N . GLY A 1 140 ? 4.033 -12.331 3.085 1.00 66.56 140 GLY A N 1
ATOM 1014 C CA . GLY A 1 140 ? 4.398 -12.179 4.497 1.00 66.56 140 GLY A CA 1
ATOM 1015 C C . GLY A 1 140 ? 4.624 -10.725 4.936 1.00 66.56 140 GLY A C 1
ATOM 1016 O O . GLY A 1 140 ? 4.816 -10.472 6.123 1.00 66.56 140 GLY A O 1
ATOM 1017 N N . ARG A 1 141 ? 4.621 -9.765 3.998 1.00 77.38 141 ARG A N 1
ATOM 1018 C CA . ARG A 1 141 ? 4.695 -8.324 4.269 1.00 77.38 141 ARG A CA 1
ATOM 1019 C C . ARG A 1 141 ? 3.701 -7.574 3.389 1.00 77.38 141 ARG A C 1
ATOM 1021 O O . ARG A 1 141 ? 3.549 -7.881 2.209 1.00 77.38 141 ARG A O 1
ATOM 1028 N N . PHE A 1 142 ? 3.074 -6.567 3.973 1.00 88.69 142 PHE A N 1
ATOM 1029 C CA . PHE A 1 142 ? 2.191 -5.627 3.298 1.00 88.69 142 PHE A CA 1
ATOM 1030 C C . PHE A 1 142 ? 2.341 -4.248 3.938 1.00 88.69 142 PHE A C 1
ATOM 1032 O O . PHE A 1 142 ? 2.854 -4.124 5.055 1.00 88.69 142 PHE A O 1
ATOM 1039 N N . LEU A 1 143 ? 1.872 -3.216 3.242 1.00 91.62 143 LEU A N 1
ATOM 1040 C CA . LEU A 1 143 ? 1.582 -1.933 3.876 1.00 91.62 143 LEU A CA 1
ATOM 1041 C C . LEU A 1 143 ? 0.102 -1.905 4.228 1.00 91.62 143 LEU A C 1
ATOM 1043 O O . LEU A 1 143 ? -0.749 -2.140 3.369 1.00 91.62 143 LEU A O 1
ATOM 1047 N N . LEU A 1 144 ? -0.201 -1.635 5.492 1.00 95.00 144 LEU A N 1
ATOM 1048 C CA . LEU A 1 144 ? -1.560 -1.412 5.955 1.00 95.00 144 LEU A CA 1
ATOM 1049 C C . LEU A 1 144 ? -1.942 0.039 5.672 1.00 95.00 144 LEU A C 1
ATOM 1051 O O . LEU A 1 144 ? -1.267 0.965 6.120 1.00 95.00 144 LEU A O 1
ATOM 1055 N N . LEU A 1 145 ? -3.047 0.225 4.963 1.00 95.69 145 LEU A N 1
ATOM 1056 C CA . LEU A 1 145 ? -3.636 1.517 4.655 1.00 95.69 145 LEU A CA 1
ATOM 1057 C C . LEU A 1 145 ? -4.896 1.701 5.471 1.00 95.69 145 LEU A C 1
ATOM 1059 O O . LEU A 1 145 ? -5.815 0.891 5.382 1.00 95.69 145 LEU A O 1
ATOM 1063 N N . PHE A 1 146 ? -4.974 2.796 6.202 1.00 95.12 146 PHE A N 1
ATOM 1064 C CA . PHE A 1 146 ? -6.177 3.144 6.936 1.00 95.12 146 PHE A CA 1
ATOM 1065 C C . PHE A 1 146 ? -6.298 4.655 7.027 1.00 95.12 146 PHE A C 1
ATOM 1067 O O . PHE A 1 146 ? -5.304 5.379 7.096 1.00 95.12 146 PHE A O 1
ATOM 1074 N N . ASP A 1 147 ? -7.532 5.129 6.987 1.00 94.12 147 ASP A N 1
ATOM 1075 C CA . ASP A 1 147 ? -7.831 6.546 7.103 1.00 94.12 147 ASP A CA 1
ATOM 1076 C C . ASP A 1 147 ? -8.288 6.815 8.528 1.00 94.12 147 ASP A C 1
ATOM 1078 O O . ASP A 1 147 ? -9.091 6.055 9.062 1.00 94.12 147 ASP A O 1
ATOM 1082 N N . ILE A 1 148 ? -7.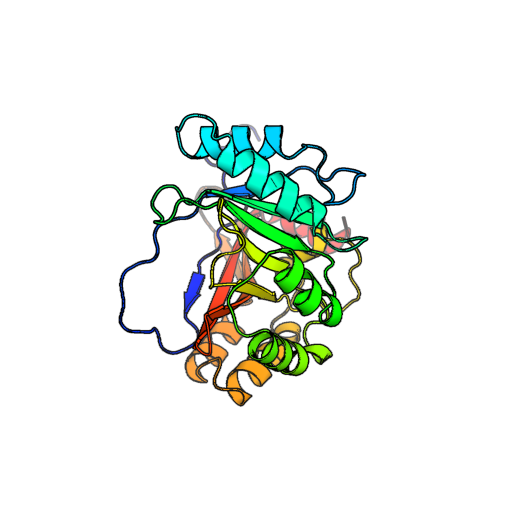791 7.883 9.139 1.00 93.56 148 ILE A N 1
ATOM 1083 C CA . ILE A 1 148 ? -8.176 8.286 10.490 1.00 93.56 148 ILE A CA 1
ATOM 1084 C C . ILE A 1 148 ? -8.854 9.649 10.476 1.00 93.56 148 ILE A C 1
ATOM 1086 O O . ILE A 1 148 ? -8.466 10.550 9.728 1.00 93.56 148 ILE A O 1
ATOM 1090 N N . ASN A 1 149 ? -9.846 9.812 11.337 1.00 91.94 149 ASN A N 1
ATOM 1091 C CA . ASN A 1 149 ? -10.434 11.098 11.679 1.00 91.94 149 ASN A CA 1
ATOM 1092 C C . ASN A 1 149 ? -10.522 11.233 13.210 1.00 91.94 149 ASN A C 1
ATOM 1094 O O . ASN A 1 149 ? -9.918 10.462 13.962 1.00 91.94 149 ASN A O 1
ATOM 1098 N N . GLU A 1 150 ? -11.252 12.237 13.686 1.00 89.75 150 GLU A N 1
ATOM 1099 C CA . GLU A 1 150 ? -11.426 12.453 15.121 1.00 89.75 150 GLU A CA 1
ATOM 1100 C C . GLU A 1 150 ? -12.168 11.319 15.845 1.00 89.75 150 GLU A C 1
ATOM 1102 O O . GLU A 1 150 ? -11.907 11.126 17.034 1.00 89.75 150 GLU A O 1
ATOM 1107 N N . ASP A 1 151 ? -12.974 10.530 15.128 1.00 90.12 151 ASP A N 1
ATOM 1108 C CA . ASP A 1 151 ? -13.774 9.416 15.654 1.00 90.12 151 ASP A CA 1
ATOM 1109 C C . ASP A 1 151 ? -13.040 8.065 15.646 1.00 90.12 151 ASP A C 1
ATOM 1111 O O . ASP A 1 151 ? -13.517 7.108 16.254 1.00 90.12 151 ASP A O 1
ATOM 1115 N N . GLY A 1 152 ? -11.897 7.963 14.958 1.00 91.06 152 GLY A N 1
ATOM 1116 C CA . GLY A 1 152 ? -11.119 6.726 14.844 1.00 91.06 152 GLY A CA 1
ATOM 1117 C C . GLY A 1 152 ? -10.758 6.371 13.404 1.00 91.06 152 GLY A C 1
ATOM 1118 O O . GLY A 1 152 ? -10.666 7.240 12.533 1.00 91.06 152 GLY A O 1
ATOM 1119 N N . ALA A 1 153 ? -10.497 5.087 13.155 1.00 94.38 153 ALA A N 1
ATOM 1120 C CA . ALA A 1 153 ? -10.258 4.587 11.804 1.00 94.38 153 ALA A CA 1
ATOM 1121 C C . ALA A 1 153 ? -11.566 4.468 11.005 1.00 94.38 153 ALA A C 1
ATOM 1123 O O . ALA A 1 153 ? -12.545 3.872 11.461 1.00 94.38 153 ALA A O 1
ATOM 1124 N N . LEU A 1 154 ? -11.565 4.990 9.778 1.00 93.31 154 LEU A N 1
ATOM 1125 C CA . LEU A 1 154 ? -12.691 4.882 8.855 1.00 93.31 154 LEU A CA 1
ATOM 1126 C C . LEU A 1 154 ? -12.922 3.426 8.406 1.00 93.31 154 LEU A C 1
ATOM 1128 O O . LEU A 1 154 ? -11.986 2.624 8.401 1.00 93.31 154 LEU A O 1
ATOM 1132 N N . PRO A 1 155 ? -14.147 3.074 7.960 1.00 92.88 155 PRO A N 1
ATOM 1133 C CA . PRO A 1 155 ? -14.523 1.684 7.686 1.00 92.88 155 PRO A CA 1
ATOM 1134 C C . PRO A 1 155 ? -13.671 0.969 6.634 1.00 92.88 155 PRO A C 1
ATOM 1136 O O . PRO A 1 155 ? -13.502 -0.245 6.714 1.00 92.88 155 PRO A O 1
ATOM 1139 N N . ARG A 1 156 ? -13.116 1.698 5.661 1.00 94.06 156 ARG A N 1
ATOM 1140 C CA . ARG A 1 156 ? -12.287 1.105 4.611 1.00 94.06 156 ARG A CA 1
ATOM 1141 C C . ARG A 1 156 ? -10.824 1.021 5.037 1.00 94.06 156 ARG A C 1
ATOM 1143 O O . ARG A 1 156 ? -10.185 2.052 5.244 1.00 94.06 156 ARG A O 1
ATOM 1150 N N . ILE A 1 157 ? -10.273 -0.188 5.009 1.00 95.56 157 ILE A N 1
ATOM 1151 C CA . ILE A 1 157 ? -8.831 -0.434 5.134 1.00 95.56 157 ILE A CA 1
ATOM 1152 C C . ILE A 1 157 ? -8.279 -1.064 3.860 1.00 95.56 157 ILE A C 1
ATOM 1154 O O . ILE A 1 157 ? -9.024 -1.634 3.062 1.00 95.56 157 ILE A O 1
ATOM 1158 N N . GLY A 1 158 ? -6.973 -0.954 3.647 1.00 95.62 158 GLY A N 1
ATOM 1159 C CA . GLY A 1 158 ? -6.291 -1.534 2.502 1.00 95.62 158 GLY A CA 1
ATOM 1160 C C . GLY A 1 158 ? -4.995 -2.239 2.867 1.00 95.62 158 GLY A C 1
ATOM 1161 O O . GLY A 1 158 ? -4.389 -1.961 3.893 1.00 95.62 158 GLY A O 1
ATOM 1162 N N . PHE A 1 159 ? -4.570 -3.128 1.982 1.00 95.19 159 PHE A N 1
ATOM 1163 C CA . PHE A 1 159 ? -3.348 -3.910 2.079 1.00 95.19 159 PHE A CA 1
ATOM 1164 C C . PHE A 1 159 ? -2.613 -3.786 0.751 1.00 95.19 159 PHE A C 1
ATOM 1166 O O . PHE A 1 159 ? -3.108 -4.274 -0.265 1.00 95.19 159 PHE A O 1
ATOM 1173 N N . GLU A 1 160 ? -1.466 -3.112 0.742 1.00 93.44 160 GLU A N 1
ATOM 1174 C CA . GLU A 1 160 ? -0.561 -3.102 -0.409 1.00 93.44 160 GLU A CA 1
ATOM 1175 C C . GLU A 1 160 ? 0.391 -4.286 -0.309 1.00 93.44 160 GLU A C 1
ATOM 1177 O O . GLU A 1 160 ? 1.177 -4.410 0.629 1.00 93.44 160 GLU A O 1
ATOM 1182 N N . MET A 1 161 ? 0.277 -5.175 -1.284 1.00 91.12 161 MET A N 1
ATOM 1183 C CA . MET A 1 161 ? 0.995 -6.431 -1.381 1.00 91.12 161 MET A CA 1
ATOM 1184 C C . MET A 1 161 ? 2.047 -6.309 -2.471 1.00 91.12 161 MET A C 1
ATOM 1186 O O . MET A 1 161 ? 1.751 -5.850 -3.576 1.00 91.12 161 MET A O 1
ATOM 1190 N N . HIS A 1 162 ? 3.260 -6.759 -2.174 1.00 88.38 162 HIS A N 1
ATOM 1191 C CA . HIS A 1 162 ? 4.387 -6.733 -3.099 1.00 88.38 162 HIS A CA 1
ATOM 1192 C C . HIS A 1 162 ? 4.914 -8.155 -3.295 1.00 88.38 162 HIS A C 1
ATOM 1194 O O . HIS A 1 162 ? 5.079 -8.890 -2.322 1.00 88.38 162 HIS A O 1
ATOM 1200 N N . ALA A 1 163 ? 5.207 -8.539 -4.538 1.00 85.69 163 ALA A N 1
ATOM 1201 C CA . ALA A 1 163 ? 5.852 -9.816 -4.820 1.00 85.69 163 ALA A CA 1
ATOM 1202 C C . ALA A 1 163 ? 7.360 -9.714 -4.542 1.00 85.69 163 ALA A C 1
ATOM 1204 O O . ALA A 1 163 ? 8.122 -9.201 -5.361 1.00 85.69 163 ALA A O 1
ATOM 1205 N N . LEU A 1 164 ? 7.784 -10.182 -3.368 1.00 77.00 164 LEU A N 1
ATOM 1206 C CA . LEU A 1 164 ? 9.185 -10.225 -2.951 1.00 77.00 164 LEU A CA 1
ATOM 1207 C C . LEU A 1 164 ? 9.622 -11.674 -2.721 1.00 77.00 164 LEU A C 1
ATOM 1209 O O . LEU A 1 164 ? 8.965 -12.409 -1.989 1.00 77.00 164 LEU A O 1
ATOM 1213 N N . ARG A 1 165 ? 10.743 -12.071 -3.338 1.00 62.62 165 ARG A N 1
ATOM 1214 C CA . ARG A 1 165 ? 11.319 -13.426 -3.225 1.00 62.62 165 ARG A CA 1
ATOM 1215 C C . ARG A 1 165 ? 12.039 -13.692 -1.909 1.00 62.62 165 ARG A C 1
ATOM 1217 O O . ARG A 1 165 ? 12.116 -14.836 -1.480 1.00 62.62 165 ARG A O 1
ATOM 1224 N N . GLU A 1 166 ? 12.568 -12.652 -1.279 1.00 61.81 166 GLU A N 1
ATOM 1225 C CA . GLU A 1 166 ? 13.392 -12.777 -0.081 1.00 61.81 166 GLU A CA 1
ATOM 1226 C C . GLU A 1 166 ? 12.766 -12.040 1.098 1.00 61.81 166 GLU A C 1
ATOM 1228 O O . GLU A 1 166 ? 11.957 -11.121 0.926 1.00 61.81 166 GLU A O 1
ATOM 1233 N N . ARG A 1 167 ? 13.188 -12.410 2.314 1.00 58.84 167 ARG A N 1
ATOM 1234 C CA . ARG A 1 167 ? 12.942 -11.644 3.545 1.00 58.84 167 ARG A CA 1
ATOM 1235 C C . ARG A 1 167 ? 13.735 -10.337 3.501 1.00 58.84 167 ARG A C 1
ATOM 1237 O O . ARG A 1 167 ? 14.615 -10.095 4.317 1.00 58.84 167 ARG A O 1
ATOM 1244 N N . VAL A 1 168 ? 13.426 -9.487 2.532 1.00 60.69 168 VAL A N 1
ATOM 1245 C CA . VAL A 1 168 ? 13.879 -8.107 2.476 1.00 60.69 168 VAL A CA 1
ATOM 1246 C C . VAL A 1 168 ? 13.478 -7.474 3.796 1.00 60.69 168 VAL A C 1
ATOM 1248 O O . VAL A 1 168 ? 12.287 -7.395 4.074 1.00 60.69 168 VAL A O 1
ATOM 1251 N N . THR A 1 169 ? 14.442 -7.063 4.618 1.00 58.47 169 THR A N 1
ATOM 1252 C CA . THR A 1 169 ? 14.200 -6.543 5.974 1.00 58.47 169 THR A CA 1
ATOM 1253 C C . THR A 1 169 ? 13.895 -5.045 5.991 1.00 58.47 169 THR A C 1
ATOM 1255 O O . THR A 1 169 ? 13.248 -4.573 6.923 1.00 58.47 169 THR A O 1
ATOM 1258 N N . ASN A 1 170 ? 14.270 -4.309 4.940 1.00 71.62 170 ASN A N 1
ATOM 1259 C CA . ASN A 1 170 ? 14.142 -2.853 4.855 1.00 71.62 170 ASN A CA 1
ATOM 1260 C C . ASN A 1 170 ? 12.911 -2.401 4.046 1.00 71.62 170 ASN A C 1
ATOM 1262 O O . ASN A 1 170 ? 12.758 -2.767 2.882 1.00 71.62 170 ASN A O 1
ATOM 1266 N N . ASP A 1 171 ? 12.105 -1.508 4.624 1.00 70.12 171 ASP A N 1
ATOM 1267 C CA . ASP A 1 171 ? 10.928 -0.890 3.992 1.00 70.12 171 ASP A CA 1
ATOM 1268 C C . ASP A 1 171 ? 11.258 -0.193 2.662 1.00 70.12 171 ASP A C 1
ATOM 1270 O O . ASP A 1 171 ? 10.452 -0.190 1.735 1.00 70.12 171 ASP A O 1
ATOM 1274 N N . ARG A 1 172 ? 12.475 0.351 2.509 1.00 68.81 172 ARG A N 1
ATOM 1275 C CA . ARG A 1 172 ? 12.923 0.981 1.253 1.00 68.81 172 ARG A CA 1
ATOM 1276 C C . ARG A 1 172 ? 12.858 0.023 0.061 1.00 68.81 172 ARG A C 1
ATOM 1278 O O . ARG A 1 172 ? 12.599 0.454 -1.066 1.00 68.81 172 ARG A O 1
ATOM 1285 N N . ALA A 1 173 ? 13.089 -1.257 0.310 1.00 72.12 173 ALA A N 1
ATOM 1286 C CA . ALA A 1 173 ? 13.057 -2.274 -0.720 1.00 72.12 173 ALA A CA 1
ATOM 1287 C C . ALA A 1 173 ? 11.630 -2.765 -1.026 1.00 72.12 173 ALA A C 1
ATOM 1289 O O . ALA A 1 173 ? 11.423 -3.284 -2.113 1.00 72.12 173 ALA A O 1
ATOM 1290 N N . LEU A 1 174 ? 10.615 -2.479 -0.191 1.00 75.12 174 LEU A N 1
ATOM 1291 C CA . LEU A 1 174 ? 9.204 -2.621 -0.597 1.00 75.12 174 LEU A CA 1
ATOM 1292 C C . LEU A 1 174 ? 8.855 -1.627 -1.717 1.00 75.12 174 LEU A C 1
ATOM 1294 O O . LEU A 1 174 ? 8.270 -2.004 -2.728 1.00 75.12 174 LEU A O 1
ATOM 1298 N N . PHE A 1 175 ? 9.299 -0.371 -1.607 1.00 74.44 175 PHE A N 1
ATOM 1299 C CA . PHE A 1 175 ? 8.983 0.669 -2.606 1.00 74.44 175 PHE A CA 1
ATOM 1300 C C . PHE A 1 175 ? 9.699 0.487 -3.943 1.00 74.44 175 PHE A C 1
ATOM 1302 O O . PHE A 1 175 ? 9.244 0.984 -4.972 1.00 74.44 175 PHE A O 1
ATOM 1309 N N . SER A 1 176 ? 10.827 -0.217 -3.928 1.00 77.88 176 SER A N 1
ATOM 1310 C CA . SER A 1 176 ? 11.591 -0.569 -5.126 1.00 77.88 176 SER A CA 1
ATOM 1311 C C . SER A 1 176 ? 11.418 -2.030 -5.533 1.00 77.88 176 SER A C 1
ATOM 1313 O O . SER A 1 176 ? 11.964 -2.420 -6.560 1.00 77.88 176 SER A O 1
ATOM 1315 N N . ALA A 1 177 ? 10.606 -2.807 -4.803 1.00 80.44 177 ALA A N 1
ATOM 1316 C CA . ALA A 1 177 ? 10.356 -4.228 -5.050 1.00 80.44 177 ALA A CA 1
ATOM 1317 C C . ALA A 1 177 ? 10.005 -4.487 -6.510 1.00 80.44 177 ALA A C 1
ATOM 1319 O O . ALA A 1 177 ? 10.526 -5.388 -7.148 1.00 80.44 177 ALA A O 1
ATOM 1320 N N . TRP A 1 178 ? 9.167 -3.625 -7.068 1.00 85.25 178 TRP A N 1
ATOM 1321 C CA . TRP A 1 178 ? 8.686 -3.756 -8.430 1.00 85.25 178 TRP A CA 1
ATOM 1322 C C . TRP A 1 178 ? 9.747 -3.578 -9.511 1.00 85.25 178 TRP A C 1
ATOM 1324 O O . TRP A 1 178 ? 9.538 -4.052 -10.623 1.00 85.25 178 TRP A O 1
ATOM 1334 N N . LEU A 1 179 ? 10.863 -2.911 -9.199 1.00 82.88 179 LEU A N 1
ATOM 1335 C CA . LEU A 1 179 ? 12.018 -2.765 -10.090 1.00 82.88 179 LEU A CA 1
ATOM 1336 C C . LEU A 1 179 ? 12.866 -4.036 -10.159 1.00 82.88 179 LEU A C 1
ATOM 1338 O O . LEU A 1 179 ? 13.636 -4.198 -11.099 1.00 82.88 179 LEU A O 1
ATOM 1342 N N . ILE A 1 180 ? 12.740 -4.905 -9.157 1.00 81.06 180 ILE A N 1
ATOM 1343 C CA . ILE A 1 180 ? 13.516 -6.142 -9.026 1.00 81.06 180 ILE A CA 1
ATOM 1344 C C . ILE A 1 180 ? 12.638 -7.400 -9.105 1.00 81.06 180 ILE A C 1
ATOM 1346 O O . ILE A 1 180 ? 13.156 -8.498 -9.275 1.00 81.06 180 ILE A O 1
ATOM 1350 N N . SER A 1 181 ? 11.313 -7.257 -9.013 1.00 84.38 181 SER A N 1
ATOM 1351 C CA . SER A 1 181 ? 10.353 -8.347 -9.169 1.00 84.38 181 SER A CA 1
ATOM 1352 C C . SER A 1 181 ? 10.070 -8.614 -10.644 1.00 84.38 181 SER A C 1
ATOM 1354 O O . SER A 1 181 ? 9.764 -7.703 -11.415 1.00 84.38 181 SER A O 1
ATOM 1356 N N . SER A 1 182 ? 10.074 -9.882 -11.012 1.00 87.69 182 SER A N 1
ATOM 1357 C CA . SER A 1 182 ? 9.740 -10.390 -12.333 1.00 87.69 182 SER A CA 1
ATOM 1358 C C . SER A 1 182 ? 8.279 -10.840 -12.429 1.00 87.69 182 SER A C 1
ATOM 1360 O O . SER A 1 182 ? 7.567 -11.008 -11.436 1.00 87.69 182 SER A O 1
ATOM 1362 N N . LYS A 1 183 ? 7.840 -11.151 -13.654 1.00 91.19 183 LYS A N 1
ATOM 1363 C CA . LYS A 1 183 ? 6.570 -11.853 -13.905 1.00 91.19 183 LYS A CA 1
ATOM 1364 C C . LYS A 1 183 ? 6.429 -13.133 -13.069 1.00 91.19 183 LYS A C 1
ATOM 1366 O O . LYS A 1 183 ? 5.329 -13.446 -12.621 1.00 91.19 183 LYS A O 1
ATOM 1371 N N . ASN A 1 184 ? 7.517 -13.880 -12.874 1.00 91.31 184 ASN A N 1
ATOM 1372 C CA . ASN A 1 184 ? 7.479 -15.151 -12.150 1.00 91.31 184 ASN A CA 1
ATOM 1373 C C . ASN A 1 184 ? 7.228 -14.962 -10.652 1.00 91.31 184 ASN A C 1
ATOM 1375 O O . ASN A 1 184 ? 6.605 -15.827 -10.048 1.00 91.31 184 ASN A O 1
ATOM 1379 N N . ASP A 1 185 ? 7.630 -13.825 -10.089 1.00 89.94 185 ASP A N 1
ATOM 1380 C CA . ASP A 1 185 ? 7.401 -13.494 -8.677 1.00 89.94 185 ASP A CA 1
ATOM 1381 C C . ASP A 1 185 ? 5.936 -13.144 -8.427 1.00 89.94 185 ASP A C 1
ATOM 1383 O O . ASP A 1 185 ? 5.344 -13.532 -7.424 1.00 89.94 185 ASP A O 1
ATOM 1387 N N . TRP A 1 186 ? 5.317 -12.469 -9.395 1.00 92.50 186 TRP A N 1
ATOM 1388 C CA . TRP A 1 186 ? 3.904 -12.106 -9.349 1.00 92.50 186 TRP A CA 1
ATOM 1389 C C . TRP A 1 186 ? 2.960 -13.259 -9.682 1.00 92.50 186 TRP A C 1
ATOM 1391 O O . TRP A 1 186 ? 1.813 -13.260 -9.240 1.00 92.50 186 TRP A O 1
ATOM 1401 N N . LYS A 1 187 ? 3.410 -14.256 -10.449 1.00 94.38 187 LYS A N 1
ATOM 1402 C CA . LYS A 1 187 ? 2.557 -15.347 -10.942 1.00 94.38 187 LYS A CA 1
ATOM 1403 C C . LYS A 1 187 ? 1.820 -16.108 -9.823 1.00 94.38 187 LYS A C 1
ATOM 1405 O O . LYS A 1 187 ? 0.617 -16.310 -9.995 1.00 94.38 187 LYS A O 1
ATOM 1410 N N . PRO A 1 188 ? 2.447 -16.500 -8.693 1.00 93.38 188 PRO A N 1
ATOM 1411 C CA . PRO A 1 188 ? 1.737 -17.125 -7.573 1.00 93.38 188 PRO A CA 1
ATOM 1412 C C . PRO A 1 188 ? 0.683 -16.207 -6.943 1.00 93.38 188 PRO A C 1
ATOM 1414 O O . PRO A 1 188 ? -0.446 -16.640 -6.725 1.00 93.38 188 PRO A O 1
ATOM 1417 N N . VAL A 1 189 ? 1.026 -14.931 -6.722 1.00 93.06 189 VAL A N 1
ATOM 1418 C CA . VAL A 1 189 ? 0.115 -13.925 -6.149 1.00 93.06 189 VAL A CA 1
ATOM 1419 C C . VAL A 1 189 ? -1.109 -13.752 -7.043 1.00 93.06 189 VAL A C 1
ATOM 1421 O O . VAL A 1 189 ? -2.234 -13.921 -6.587 1.00 93.06 189 VAL A O 1
ATOM 1424 N N . ILE A 1 190 ? -0.903 -13.477 -8.333 1.00 95.50 190 ILE A N 1
ATOM 1425 C CA . ILE A 1 190 ? -1.994 -13.231 -9.282 1.00 95.50 190 ILE A CA 1
ATOM 1426 C C . ILE A 1 190 ? -2.885 -14.466 -9.453 1.00 95.50 190 ILE A C 1
ATOM 1428 O O . ILE A 1 190 ? -4.103 -14.322 -9.474 1.00 95.50 190 ILE A O 1
ATOM 1432 N N . ARG A 1 191 ? -2.313 -15.676 -9.519 1.00 95.69 191 ARG A N 1
ATOM 1433 C CA . ARG A 1 191 ? -3.103 -16.918 -9.568 1.00 95.69 191 ARG A CA 1
ATOM 1434 C C . ARG A 1 191 ? -4.008 -17.059 -8.352 1.00 95.69 191 ARG A C 1
ATOM 1436 O O . ARG A 1 191 ? -5.201 -17.253 -8.527 1.00 95.69 191 ARG A O 1
ATOM 1443 N N . ARG A 1 192 ? -3.479 -16.840 -7.143 1.00 94.56 192 ARG A N 1
ATOM 1444 C CA . ARG A 1 192 ? -4.290 -16.873 -5.919 1.00 94.56 192 ARG A CA 1
ATOM 1445 C C . ARG A 1 192 ? -5.427 -15.856 -5.958 1.00 94.56 192 ARG A C 1
ATOM 1447 O O . ARG A 1 192 ? -6.528 -16.173 -5.525 1.00 94.56 192 ARG A O 1
ATOM 1454 N N . LEU A 1 193 ? -5.185 -14.652 -6.478 1.00 94.94 193 LEU A N 1
ATOM 1455 C CA . LEU A 1 193 ? -6.250 -13.659 -6.638 1.00 94.94 193 LEU A CA 1
ATOM 1456 C C . LEU A 1 193 ? -7.336 -14.149 -7.604 1.00 94.94 193 LEU A C 1
ATOM 1458 O O . LEU A 1 193 ? -8.510 -13.939 -7.322 1.00 94.94 193 LEU A O 1
ATOM 1462 N N . VAL A 1 194 ? -6.973 -14.814 -8.705 1.00 96.44 194 VAL A N 1
ATOM 1463 C CA . VAL A 1 194 ? -7.944 -15.420 -9.635 1.00 96.44 194 VAL A CA 1
ATOM 1464 C C . VAL A 1 194 ? -8.727 -16.542 -8.956 1.00 96.44 194 VAL A C 1
ATOM 1466 O O . VAL A 1 194 ? -9.954 -16.514 -8.986 1.00 96.44 194 VAL A O 1
ATOM 1469 N N . ASP A 1 195 ? -8.045 -17.465 -8.276 1.00 95.75 195 ASP A N 1
ATOM 1470 C CA . ASP A 1 195 ? -8.669 -18.603 -7.585 1.00 95.75 195 ASP A CA 1
ATOM 1471 C C . ASP A 1 195 ? -9.672 -18.147 -6.512 1.00 95.75 195 ASP A C 1
ATOM 1473 O O . ASP A 1 195 ? -10.673 -18.810 -6.250 1.00 95.75 195 ASP A O 1
ATOM 1477 N N . ARG A 1 196 ? -9.420 -16.989 -5.889 1.00 92.81 196 ARG A N 1
ATOM 1478 C CA . ARG A 1 196 ? -10.306 -16.372 -4.890 1.00 92.81 196 ARG A CA 1
ATOM 1479 C C . ARG A 1 196 ? -11.413 -15.501 -5.492 1.00 92.81 196 ARG A C 1
ATOM 1481 O O . ARG A 1 196 ? -12.216 -14.954 -4.740 1.00 92.81 196 ARG A O 1
ATOM 1488 N N . GLY A 1 197 ? -11.451 -15.325 -6.813 1.00 93.94 197 GLY A N 1
ATOM 1489 C CA . GLY A 1 197 ? -12.381 -14.410 -7.482 1.00 93.94 197 GLY A CA 1
ATOM 1490 C C . GLY A 1 197 ? -12.065 -12.925 -7.254 1.00 93.94 197 GLY A C 1
ATOM 1491 O O . GLY A 1 197 ? -12.907 -12.063 -7.485 1.00 93.94 197 GLY A O 1
ATOM 1492 N N . TRP A 1 198 ? -10.855 -12.604 -6.791 1.00 94.12 198 TRP A N 1
ATOM 1493 C CA . TRP A 1 198 ? -10.381 -11.241 -6.509 1.00 94.12 198 TRP A CA 1
ATOM 1494 C C . TRP A 1 198 ? -9.637 -10.613 -7.694 1.00 94.12 198 TRP A C 1
ATOM 1496 O O . TRP A 1 198 ? -9.238 -9.451 -7.641 1.00 94.12 198 TRP A O 1
ATOM 1506 N N . CYS A 1 199 ? -9.442 -11.371 -8.773 1.00 95.31 199 CYS A N 1
ATOM 1507 C CA . CYS A 1 199 ? -8.933 -10.887 -10.047 1.00 95.31 199 CYS A CA 1
ATOM 1508 C C . CYS A 1 199 ? -9.626 -11.629 -11.192 1.00 95.31 199 CYS A C 1
ATOM 1510 O O . CYS A 1 199 ? -9.719 -12.854 -11.175 1.00 95.31 199 CYS A O 1
ATOM 1512 N N . LEU A 1 200 ? -10.106 -10.899 -12.200 1.00 93.62 200 LEU A N 1
ATOM 1513 C CA . LEU A 1 200 ? -10.662 -11.523 -13.402 1.00 93.62 200 LEU A CA 1
ATOM 1514 C C . LEU A 1 200 ? -9.545 -12.221 -14.202 1.00 93.62 200 LEU A C 1
ATOM 1516 O O . LEU A 1 200 ? -8.479 -11.620 -14.369 1.00 93.62 200 LEU A O 1
ATOM 1520 N N . PRO A 1 201 ? -9.772 -13.418 -14.781 1.00 96.38 201 PRO A N 1
ATOM 1521 C CA . PRO A 1 201 ? -8.747 -14.129 -15.554 1.00 96.38 201 PRO A CA 1
ATOM 1522 C C . PRO A 1 201 ? -8.110 -13.288 -16.672 1.00 96.38 201 PRO A C 1
ATOM 1524 O O . PRO A 1 201 ? -6.888 -13.256 -16.809 1.00 96.38 201 PRO A O 1
ATOM 152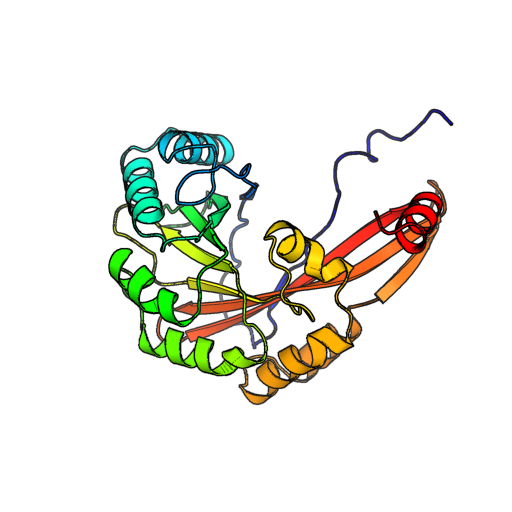7 N N . SER A 1 202 ? -8.915 -12.520 -17.413 1.00 92.06 202 SER A N 1
ATOM 1528 C CA . SER A 1 202 ? -8.423 -11.623 -18.470 1.00 92.06 202 SER A CA 1
ATOM 1529 C C . SER A 1 202 ? -7.563 -10.471 -17.932 1.00 92.06 202 SER A C 1
ATOM 1531 O O . SER A 1 202 ? -6.589 -10.059 -18.562 1.00 92.06 202 SER A O 1
ATOM 1533 N N . LYS A 1 203 ? -7.869 -9.960 -16.731 1.00 92.56 203 LYS A N 1
ATOM 1534 C CA . LYS A 1 203 ? -7.049 -8.943 -16.054 1.00 92.56 203 LYS A CA 1
ATOM 1535 C C . LYS A 1 203 ? -5.740 -9.545 -15.551 1.00 92.56 203 LYS A C 1
ATOM 1537 O O . LYS A 1 203 ? -4.701 -8.905 -15.686 1.00 92.56 203 LYS A O 1
ATOM 1542 N N . ALA A 1 204 ? -5.771 -10.768 -15.027 1.00 95.56 204 ALA A N 1
ATOM 1543 C CA . ALA A 1 204 ? -4.580 -11.497 -14.606 1.00 95.56 204 ALA A CA 1
ATOM 1544 C C . ALA A 1 204 ? -3.598 -11.719 -15.764 1.00 95.56 204 ALA A C 1
ATOM 1546 O O . ALA A 1 204 ? -2.399 -11.488 -15.601 1.00 95.56 204 ALA A O 1
ATOM 1547 N N . GLU A 1 205 ? -4.095 -12.104 -16.942 1.00 94.94 205 GLU A N 1
ATOM 1548 C CA . GLU A 1 205 ? -3.277 -12.220 -18.152 1.00 94.94 205 GLU A CA 1
ATOM 1549 C C . GLU A 1 205 ? -2.622 -10.880 -18.515 1.00 94.94 205 GLU A C 1
ATOM 1551 O O . GLU A 1 205 ? -1.398 -10.805 -18.664 1.00 94.94 205 GLU A O 1
ATOM 1556 N N . GLY A 1 206 ? -3.417 -9.805 -18.563 1.00 92.06 206 GLY A N 1
ATOM 1557 C CA . GLY A 1 206 ? -2.930 -8.453 -18.829 1.00 92.06 206 GLY A CA 1
ATOM 1558 C C . GLY A 1 206 ? -1.838 -8.018 -17.848 1.00 92.06 206 GLY A C 1
ATOM 1559 O O . GLY A 1 206 ? -0.763 -7.593 -18.279 1.00 92.06 206 GLY A O 1
ATOM 1560 N N . LEU A 1 207 ? -2.060 -8.203 -16.543 1.00 92.56 207 LEU A N 1
ATOM 1561 C CA . LEU A 1 207 ? -1.080 -7.896 -15.496 1.00 92.56 207 LEU A CA 1
ATOM 1562 C C . LEU A 1 207 ? 0.206 -8.692 -15.661 1.00 92.56 207 LEU A C 1
ATOM 1564 O O . LEU A 1 207 ? 1.289 -8.120 -15.630 1.00 92.56 207 LEU A O 1
ATOM 1568 N N . LEU A 1 208 ? 0.118 -10.002 -15.879 1.00 94.69 208 LEU A N 1
ATOM 1569 C CA . LEU A 1 208 ? 1.301 -10.846 -16.055 1.00 94.69 208 LEU A CA 1
ATOM 1570 C C . LEU A 1 208 ? 2.024 -10.579 -17.381 1.00 94.69 208 LEU A C 1
ATOM 1572 O O . LEU A 1 208 ? 3.168 -11.002 -17.548 1.00 94.69 208 LEU A O 1
ATOM 1576 N N . SER A 1 209 ? 1.389 -9.876 -18.317 1.00 92.50 209 SER A N 1
ATOM 1577 C CA . SER A 1 209 ? 2.023 -9.368 -19.531 1.00 92.50 209 SER A CA 1
ATOM 1578 C C . SER A 1 209 ? 2.659 -7.983 -19.352 1.00 92.50 209 SER A C 1
ATOM 1580 O O . SER A 1 209 ? 3.383 -7.550 -20.248 1.00 92.50 209 SER A O 1
ATOM 1582 N N . TRP A 1 210 ? 2.392 -7.282 -18.243 1.00 89.88 210 TRP A N 1
ATOM 1583 C CA . TRP A 1 210 ? 2.832 -5.903 -18.017 1.00 89.88 210 TRP A CA 1
ATOM 1584 C C . TRP A 1 210 ? 4.332 -5.767 -17.714 1.00 89.88 210 TRP A C 1
ATOM 1586 O O . TRP A 1 210 ? 4.951 -4.893 -18.325 1.00 89.88 210 TRP A O 1
ATOM 1596 N N . PRO A 1 211 ? 4.950 -6.598 -16.842 1.00 88.06 211 PRO A N 1
ATOM 1597 C CA . PRO A 1 211 ? 6.386 -6.531 -16.599 1.00 88.06 211 PRO A CA 1
ATOM 1598 C C . PRO A 1 211 ? 7.197 -6.702 -17.885 1.00 88.06 211 PRO A C 1
ATOM 1600 O O . PRO A 1 211 ? 7.182 -7.775 -18.492 1.00 88.06 211 PRO A O 1
ATOM 1603 N N . ARG A 1 212 ? 7.880 -5.637 -18.317 1.00 88.62 212 ARG A N 1
ATOM 1604 C CA . ARG A 1 212 ? 8.639 -5.576 -19.572 1.00 88.62 212 ARG A CA 1
ATOM 1605 C C . ARG A 1 212 ? 9.787 -4.581 -19.480 1.00 88.62 212 ARG A C 1
ATOM 1607 O O . ARG A 1 212 ? 9.723 -3.582 -18.769 1.00 88.62 212 ARG A O 1
ATOM 1614 N N . LEU A 1 213 ? 10.803 -4.837 -20.292 1.00 88.06 213 LEU A N 1
ATOM 1615 C CA . LEU A 1 213 ? 11.931 -3.951 -20.528 1.00 88.06 213 LEU A CA 1
ATOM 1616 C C . LEU A 1 213 ? 11.889 -3.549 -22.009 1.00 88.06 213 LEU A C 1
ATOM 1618 O O . LEU A 1 213 ? 11.882 -4.423 -22.874 1.00 88.06 213 LEU A O 1
ATOM 1622 N N . ARG A 1 214 ? 11.777 -2.251 -22.315 1.00 89.62 214 ARG A N 1
ATOM 1623 C CA . ARG A 1 214 ? 11.806 -1.731 -23.696 1.00 89.62 214 ARG A CA 1
ATOM 1624 C C . ARG A 1 214 ? 12.825 -0.618 -23.874 1.00 89.62 214 ARG A C 1
ATOM 1626 O O . ARG A 1 214 ? 12.813 0.321 -23.084 1.00 89.62 214 ARG A O 1
ATOM 1633 N N . THR A 1 215 ? 13.630 -0.676 -24.926 1.00 91.38 215 THR A N 1
ATOM 1634 C CA . THR A 1 215 ? 14.449 0.467 -25.335 1.00 91.38 215 THR A CA 1
ATOM 1635 C C . THR A 1 215 ? 13.583 1.436 -26.134 1.00 91.38 215 THR A C 1
ATOM 1637 O O . THR A 1 215 ? 12.858 1.018 -27.037 1.00 91.38 215 THR A O 1
ATOM 1640 N N . VAL A 1 216 ? 13.622 2.717 -25.780 1.00 89.75 216 VAL A N 1
ATOM 1641 C CA . VAL A 1 216 ? 12.922 3.796 -26.484 1.00 89.75 216 VAL A CA 1
ATOM 1642 C C . VAL A 1 216 ? 13.932 4.845 -26.930 1.00 89.75 216 VAL A C 1
ATOM 1644 O O . VAL A 1 216 ? 14.859 5.178 -26.194 1.00 89.75 216 VAL A O 1
ATOM 1647 N N . PHE A 1 217 ? 13.753 5.345 -28.146 1.00 89.06 217 PHE A N 1
ATOM 1648 C CA . PHE A 1 217 ? 14.608 6.358 -28.753 1.00 89.06 217 PHE A CA 1
ATOM 1649 C C . PHE A 1 217 ? 13.806 7.646 -28.899 1.00 89.06 217 PHE A C 1
ATOM 1651 O O . PHE A 1 217 ? 12.642 7.607 -29.297 1.00 89.06 217 PHE A O 1
ATOM 1658 N N . GLY A 1 218 ? 14.420 8.774 -28.570 1.00 83.81 218 GLY A N 1
ATOM 1659 C CA . GLY A 1 218 ? 13.837 10.095 -28.764 1.00 83.81 218 GLY A CA 1
ATOM 1660 C C . GLY A 1 218 ? 14.915 11.133 -29.040 1.00 83.81 218 GLY A C 1
ATOM 1661 O O . GLY A 1 218 ? 16.102 10.813 -29.076 1.00 83.81 218 GLY A O 1
ATOM 1662 N N . GLU A 1 219 ? 14.503 12.389 -29.189 1.00 83.00 219 GLU A N 1
ATOM 1663 C CA . GLU A 1 219 ? 15.413 13.515 -29.451 1.00 83.00 219 GLU A CA 1
ATOM 1664 C C . GLU A 1 219 ? 16.507 13.652 -28.378 1.00 83.00 219 GLU A C 1
ATOM 1666 O O . GLU A 1 219 ? 17.638 14.022 -28.676 1.00 83.00 219 GLU A O 1
ATOM 1671 N N . ALA A 1 220 ? 16.192 13.279 -27.133 1.00 80.19 220 ALA A N 1
ATOM 1672 C CA . ALA A 1 220 ? 17.116 13.298 -25.999 1.00 80.19 220 ALA A CA 1
ATOM 1673 C C . ALA A 1 220 ? 18.032 12.055 -25.897 1.00 80.19 220 ALA A C 1
ATOM 1675 O O . ALA A 1 220 ? 18.803 11.942 -24.944 1.00 80.19 220 ALA A O 1
ATOM 1676 N N . GLY A 1 221 ? 17.961 11.117 -26.850 1.00 86.94 221 GLY A N 1
ATOM 1677 C CA . GLY A 1 221 ? 18.804 9.919 -26.913 1.00 86.94 221 GLY A CA 1
ATOM 1678 C C . GLY A 1 221 ? 18.059 8.599 -26.690 1.00 86.94 221 GLY A C 1
ATOM 1679 O O . GLY A 1 221 ? 16.847 8.492 -26.886 1.00 86.94 221 GLY A O 1
ATOM 1680 N N . ALA A 1 222 ? 18.816 7.563 -26.316 1.00 87.94 222 ALA A N 1
ATOM 1681 C CA . ALA A 1 222 ? 18.300 6.220 -26.059 1.00 87.94 222 ALA A CA 1
ATOM 1682 C C . ALA A 1 222 ? 18.057 5.993 -24.561 1.00 87.94 222 ALA A C 1
ATOM 1684 O O . ALA A 1 222 ? 18.928 6.234 -23.719 1.00 87.94 222 ALA A O 1
ATOM 1685 N N . PHE A 1 223 ? 16.887 5.456 -24.237 1.00 86.94 223 PHE A N 1
ATOM 1686 C CA . PHE A 1 223 ? 16.458 5.194 -22.872 1.00 86.94 223 PHE A CA 1
ATOM 1687 C C . PHE A 1 223 ? 15.969 3.768 -22.718 1.00 86.94 223 PHE A C 1
ATOM 1689 O O . PHE A 1 223 ? 15.465 3.141 -23.649 1.00 86.94 223 PHE A O 1
ATOM 1696 N N . GLN A 1 224 ? 16.040 3.294 -21.486 1.00 88.62 224 GLN A N 1
ATOM 1697 C CA . GLN A 1 224 ? 15.445 2.060 -21.055 1.00 88.62 224 GLN A CA 1
ATOM 1698 C C . GLN A 1 224 ? 14.166 2.333 -20.255 1.00 88.62 224 GLN A C 1
ATOM 1700 O O . GLN A 1 224 ? 14.207 2.860 -19.145 1.00 88.62 224 GLN A O 1
ATOM 1705 N N . LEU A 1 225 ? 13.017 1.963 -20.825 1.00 87.56 225 LEU A N 1
ATOM 1706 C CA . LEU A 1 225 ? 11.713 1.970 -20.170 1.00 87.56 225 LEU A CA 1
ATOM 1707 C C . LEU A 1 225 ? 11.479 0.648 -19.435 1.00 87.56 225 LEU A C 1
ATOM 1709 O O . LEU A 1 225 ? 11.249 -0.401 -20.043 1.00 87.56 225 LEU A O 1
ATOM 1713 N N . TYR A 1 226 ? 11.529 0.707 -18.113 1.00 86.81 226 TYR A N 1
ATOM 1714 C CA . TYR A 1 226 ? 11.138 -0.382 -17.236 1.00 86.81 226 TYR A CA 1
ATOM 1715 C C . TYR A 1 226 ? 9.645 -0.292 -16.910 1.00 86.81 226 TYR A C 1
ATOM 1717 O O . TYR A 1 226 ? 9.158 0.737 -16.436 1.00 86.81 226 TYR A O 1
ATOM 1725 N N . MET A 1 227 ? 8.933 -1.388 -17.146 1.00 89.06 227 MET A N 1
ATOM 1726 C CA . MET A 1 227 ? 7.527 -1.576 -16.810 1.00 89.06 227 MET A CA 1
ATOM 1727 C C . MET A 1 227 ? 7.436 -2.737 -15.820 1.00 89.06 227 MET A C 1
ATOM 1729 O O . MET A 1 227 ? 8.008 -3.794 -16.069 1.00 89.06 227 MET A O 1
ATOM 1733 N N . GLY A 1 228 ? 6.715 -2.574 -14.713 1.00 90.25 228 GLY A N 1
ATOM 1734 C CA . GLY A 1 228 ? 6.543 -3.631 -13.708 1.00 90.25 228 GLY A CA 1
ATOM 1735 C C . GLY A 1 228 ? 5.239 -3.487 -12.936 1.00 90.25 228 GLY A C 1
ATOM 1736 O O . GLY A 1 228 ? 4.565 -2.468 -13.053 1.00 90.25 228 GLY A O 1
ATOM 1737 N N . ILE A 1 229 ? 4.849 -4.504 -12.169 1.00 92.00 229 ILE A N 1
ATOM 1738 C CA . ILE A 1 229 ? 3.717 -4.393 -11.237 1.00 92.00 229 ILE A CA 1
ATOM 1739 C C . ILE A 1 229 ? 4.272 -3.820 -9.930 1.00 92.00 229 ILE A C 1
ATOM 1741 O O . ILE A 1 229 ? 5.073 -4.475 -9.269 1.00 92.00 229 ILE A O 1
ATOM 1745 N N . ASN A 1 230 ? 3.874 -2.594 -9.581 1.00 89.19 230 ASN A N 1
ATOM 1746 C CA . ASN A 1 230 ? 4.295 -1.902 -8.366 1.00 89.19 230 ASN A CA 1
ATOM 1747 C C . ASN A 1 230 ? 3.825 -2.634 -7.104 1.00 89.19 230 ASN A C 1
ATOM 1749 O O . ASN A 1 230 ? 4.629 -3.028 -6.256 1.00 89.19 230 ASN A O 1
ATOM 1753 N N . HIS A 1 231 ? 2.512 -2.827 -7.019 1.00 92.50 231 HIS A N 1
ATOM 1754 C CA . HIS A 1 231 ? 1.852 -3.578 -5.964 1.00 92.50 231 HIS A CA 1
ATOM 1755 C C . HIS A 1 231 ? 0.442 -3.990 -6.400 1.00 92.50 231 HIS A C 1
ATOM 1757 O O . HIS A 1 231 ? -0.130 -3.436 -7.346 1.00 92.50 231 HIS A O 1
ATOM 1763 N N . VAL A 1 232 ? -0.140 -4.936 -5.668 1.00 93.56 232 VAL A N 1
ATOM 1764 C CA . VAL A 1 232 ? -1.585 -5.179 -5.667 1.00 93.56 232 VAL A CA 1
ATOM 1765 C C . VAL A 1 232 ? -2.144 -4.629 -4.369 1.00 93.56 232 VAL A C 1
ATOM 1767 O O . VAL A 1 232 ? -1.615 -4.900 -3.298 1.00 93.56 232 VAL A O 1
ATOM 1770 N N . LYS A 1 233 ? -3.221 -3.859 -4.460 1.00 95.00 233 LYS A N 1
ATOM 1771 C CA . LYS A 1 233 ? -3.948 -3.346 -3.311 1.00 95.00 233 LYS A CA 1
ATOM 1772 C C . LYS A 1 233 ? -5.252 -4.103 -3.153 1.00 95.00 233 LYS A C 1
ATOM 1774 O O . LYS A 1 233 ? -6.120 -4.024 -4.021 1.00 95.00 233 LYS A O 1
ATOM 1779 N N . LEU A 1 234 ? -5.414 -4.758 -2.014 1.00 94.88 234 LEU A N 1
ATOM 1780 C CA . LEU A 1 234 ? -6.709 -5.257 -1.563 1.00 94.88 234 LEU A CA 1
ATOM 1781 C C . LEU A 1 234 ? -7.315 -4.240 -0.601 1.00 94.88 234 LEU A C 1
ATOM 1783 O O . LEU A 1 234 ? -6.5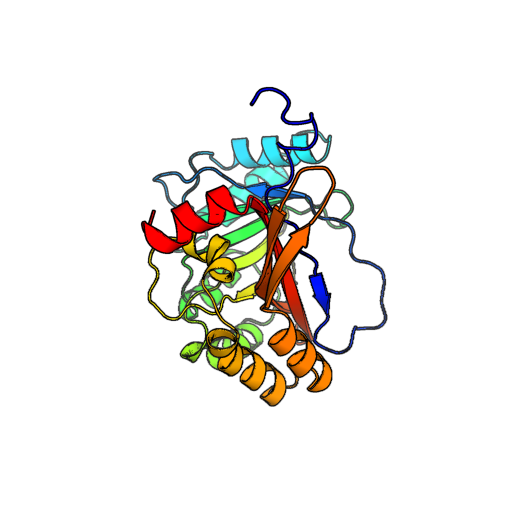95 -3.580 0.139 1.00 94.88 234 LEU A O 1
ATOM 1787 N N . SER A 1 235 ? -8.623 -4.028 -0.631 1.00 94.19 235 SER A N 1
ATOM 1788 C CA . SER A 1 235 ? -9.309 -3.132 0.303 1.00 94.19 235 SER A CA 1
ATOM 1789 C C . SER A 1 235 ? -10.592 -3.760 0.799 1.00 94.19 235 SER A C 1
ATOM 1791 O O . SER A 1 235 ? -11.354 -4.294 -0.000 1.00 94.19 235 SER A O 1
ATOM 1793 N N . VAL A 1 236 ? -10.815 -3.671 2.104 1.00 93.94 236 VAL A N 1
ATOM 1794 C CA . VAL A 1 236 ? -11.965 -4.251 2.798 1.00 93.94 236 VAL A CA 1
ATOM 1795 C C . VAL A 1 236 ? -12.804 -3.121 3.369 1.00 93.94 236 VAL A C 1
ATOM 1797 O O . VAL A 1 236 ? -12.269 -2.194 3.977 1.00 93.94 236 VAL A O 1
ATOM 1800 N N . GLU A 1 237 ? -14.113 -3.195 3.157 1.00 91.81 237 GLU A N 1
ATOM 1801 C CA . GLU A 1 237 ? -15.111 -2.289 3.724 1.00 91.81 237 GLU A CA 1
ATOM 1802 C C . GLU A 1 237 ? -16.372 -3.103 4.045 1.00 91.81 237 GLU A C 1
ATOM 1804 O O . GLU A 1 237 ? -17.122 -3.489 3.149 1.00 91.81 237 GLU A O 1
ATOM 1809 N N . GLY A 1 238 ? -16.572 -3.434 5.325 1.00 88.50 238 GLY A N 1
ATOM 1810 C CA . GLY A 1 238 ? -17.532 -4.472 5.710 1.00 88.50 238 GLY A CA 1
ATOM 1811 C C . GLY A 1 238 ? -17.120 -5.828 5.126 1.00 88.50 238 GLY A C 1
ATOM 1812 O O . GLY A 1 238 ? -15.979 -6.247 5.299 1.00 88.50 238 GLY A O 1
ATOM 1813 N N . GLU A 1 239 ? -18.028 -6.481 4.401 1.00 86.12 239 GLU A N 1
ATOM 1814 C CA . GLU A 1 239 ? -17.747 -7.721 3.657 1.00 86.12 239 GLU A CA 1
ATOM 1815 C C . GLU A 1 239 ? -17.358 -7.459 2.186 1.00 86.12 239 GLU A C 1
ATOM 1817 O O . GLU A 1 239 ? -17.031 -8.388 1.447 1.00 86.12 239 GLU A O 1
ATOM 1822 N N . LEU A 1 240 ? -17.370 -6.196 1.734 1.00 89.88 240 LEU A N 1
ATOM 1823 C CA . LEU A 1 240 ? -16.974 -5.851 0.371 1.00 89.88 240 LEU A CA 1
ATOM 1824 C C . LEU A 1 240 ? -15.450 -5.860 0.246 1.00 89.88 240 LEU A C 1
ATOM 1826 O O . LEU A 1 240 ? -14.751 -5.099 0.920 1.00 89.88 240 LEU A O 1
ATOM 1830 N N . LEU A 1 241 ? -14.953 -6.650 -0.705 1.00 91.06 241 LEU A N 1
ATOM 1831 C CA . LEU A 1 241 ? -13.563 -6.619 -1.136 1.00 91.06 241 LEU A CA 1
ATOM 1832 C C . LEU A 1 241 ? -13.417 -5.845 -2.448 1.00 91.06 241 LEU A C 1
ATOM 1834 O O . LEU A 1 241 ? -14.160 -6.053 -3.406 1.00 91.06 241 LEU A O 1
ATOM 1838 N N . ARG A 1 242 ? -12.401 -4.989 -2.516 1.00 91.94 242 ARG A N 1
ATOM 1839 C CA . ARG A 1 242 ? -11.932 -4.358 -3.752 1.00 91.94 242 ARG A CA 1
ATOM 1840 C C . ARG A 1 242 ? -10.487 -4.748 -4.008 1.00 91.94 242 ARG A C 1
ATOM 1842 O O . ARG A 1 242 ? -9.696 -4.823 -3.072 1.00 91.94 242 ARG A O 1
ATOM 1849 N N . ALA A 1 243 ? -10.139 -4.932 -5.275 1.00 92.12 243 ALA A N 1
ATOM 1850 C CA . ALA A 1 243 ? -8.786 -5.256 -5.691 1.00 92.12 243 ALA A CA 1
ATOM 1851 C C . ALA A 1 243 ? -8.349 -4.334 -6.833 1.00 92.12 243 ALA A C 1
ATOM 1853 O O . ALA A 1 243 ? -9.038 -4.211 -7.851 1.00 92.12 243 ALA A O 1
ATOM 1854 N N . LYS A 1 244 ? -7.187 -3.702 -6.659 1.00 92.94 244 LYS A N 1
ATOM 1855 C CA . LYS A 1 244 ? -6.519 -2.854 -7.652 1.00 92.94 244 LYS A CA 1
ATOM 1856 C C . LYS A 1 244 ? -5.096 -3.347 -7.872 1.00 92.94 244 LYS A C 1
ATOM 1858 O O . LYS A 1 244 ? -4.456 -3.810 -6.933 1.00 92.94 244 LYS A O 1
ATOM 1863 N N . ALA A 1 245 ? -4.574 -3.198 -9.079 1.00 91.44 245 ALA A N 1
ATOM 1864 C CA . ALA A 1 245 ? -3.148 -3.341 -9.343 1.00 91.44 245 ALA A CA 1
ATOM 1865 C C . ALA A 1 245 ? -2.575 -2.013 -9.812 1.00 91.44 245 ALA A C 1
ATOM 1867 O O . ALA A 1 245 ? -3.216 -1.256 -10.543 1.00 91.44 245 ALA A O 1
ATOM 1868 N N . TYR A 1 246 ? -1.345 -1.759 -9.398 1.00 91.06 246 TYR A N 1
ATOM 1869 C CA . TYR A 1 246 ? -0.617 -0.559 -9.749 1.00 91.06 246 TYR A CA 1
ATOM 1870 C C . TYR A 1 246 ? 0.531 -0.978 -10.647 1.00 91.06 246 TYR A C 1
ATOM 1872 O O . TYR A 1 246 ? 1.395 -1.749 -10.237 1.00 91.06 246 TYR A O 1
ATOM 1880 N N . GLY A 1 247 ? 0.524 -0.509 -11.890 1.00 86.00 247 GLY A N 1
ATOM 1881 C CA . GLY A 1 247 ? 1.690 -0.599 -12.756 1.00 86.00 247 GLY A CA 1
ATOM 1882 C C . GLY A 1 247 ? 2.717 0.436 -12.312 1.00 86.00 247 GLY A C 1
ATOM 1883 O O . GLY A 1 247 ? 2.360 1.478 -11.777 1.00 86.00 247 GLY A O 1
ATOM 1884 N N . GLY A 1 248 ? 3.993 0.160 -12.524 1.00 86.00 248 GLY A N 1
ATOM 1885 C CA . GLY A 1 248 ? 5.059 1.142 -12.441 1.00 86.00 248 GLY A CA 1
ATOM 1886 C C . GLY A 1 248 ? 5.720 1.319 -13.798 1.00 86.00 248 GLY A C 1
ATOM 1887 O O . GLY A 1 248 ? 5.887 0.349 -14.543 1.00 86.00 248 GLY A O 1
ATOM 1888 N N . LEU A 1 249 ? 6.090 2.562 -14.098 1.00 83.25 249 LEU A N 1
ATOM 1889 C CA . LEU A 1 249 ? 6.884 2.958 -15.255 1.00 83.25 249 LEU A CA 1
ATOM 1890 C C . LEU A 1 249 ? 8.095 3.755 -14.771 1.00 83.25 249 LEU A C 1
ATOM 1892 O O . LEU A 1 249 ? 7.945 4.712 -14.005 1.00 83.25 249 LEU A O 1
ATOM 1896 N N . ARG A 1 250 ? 9.291 3.367 -15.216 1.00 83.75 250 ARG A N 1
ATOM 1897 C CA . ARG A 1 250 ? 10.535 4.096 -14.955 1.00 83.75 250 ARG A CA 1
ATOM 1898 C C . ARG A 1 250 ? 11.351 4.196 -16.232 1.00 83.75 250 ARG A C 1
ATOM 1900 O O . ARG A 1 250 ? 11.668 3.177 -16.836 1.00 83.75 250 ARG A O 1
ATOM 1907 N N . LEU A 1 251 ? 11.714 5.414 -16.606 1.00 82.69 251 LEU A N 1
ATOM 1908 C CA . LEU A 1 251 ? 12.620 5.680 -17.714 1.00 82.69 251 LEU A CA 1
ATOM 1909 C C . LEU A 1 251 ? 14.029 5.918 -17.162 1.00 82.69 251 LEU A C 1
ATOM 1911 O O . LEU A 1 251 ? 14.198 6.669 -16.203 1.00 82.69 251 LEU A O 1
ATOM 1915 N N . LEU A 1 252 ? 15.035 5.264 -17.735 1.00 82.31 252 LEU A N 1
ATOM 1916 C CA . LEU A 1 252 ? 16.441 5.440 -17.371 1.00 82.31 252 LEU A CA 1
ATOM 1917 C C . LEU A 1 252 ? 17.269 5.688 -18.633 1.00 82.31 252 LEU A C 1
ATOM 1919 O O . LEU A 1 252 ? 17.086 4.951 -19.597 1.00 82.31 252 LEU A O 1
ATOM 1923 N N . PRO A 1 253 ? 18.198 6.654 -18.653 1.00 84.69 253 PRO A N 1
ATOM 1924 C CA . PRO A 1 253 ? 19.182 6.749 -19.729 1.00 84.69 253 PRO A CA 1
ATOM 1925 C C . PRO A 1 253 ? 19.946 5.424 -19.893 1.00 84.69 253 PRO A C 1
ATOM 1927 O O . PRO A 1 253 ? 20.296 4.779 -18.896 1.00 84.69 253 PRO A O 1
ATOM 1930 N N . LEU A 1 254 ? 20.168 4.978 -21.134 1.00 80.56 254 LEU A N 1
ATOM 1931 C CA . LEU A 1 254 ? 20.736 3.649 -21.407 1.00 80.56 254 LEU A CA 1
ATOM 1932 C C . LEU A 1 254 ? 22.156 3.481 -20.825 1.00 80.56 254 LEU A C 1
ATOM 1934 O O . LEU A 1 254 ? 22.509 2.412 -20.324 1.00 80.56 254 LEU A O 1
ATOM 1938 N N . ASP A 1 255 ? 22.939 4.558 -20.806 1.00 75.81 255 ASP A N 1
ATOM 1939 C CA . ASP A 1 255 ? 24.276 4.629 -20.208 1.00 75.81 255 ASP A CA 1
ATOM 1940 C C . ASP A 1 255 ? 24.259 4.483 -18.672 1.00 75.81 255 ASP A C 1
ATOM 1942 O O . ASP A 1 255 ? 25.174 3.905 -18.079 1.00 75.81 255 ASP A O 1
ATOM 1946 N N . GLN A 1 256 ? 23.202 4.961 -18.010 1.00 68.12 256 GLN A N 1
ATOM 1947 C CA . GLN A 1 256 ? 22.988 4.777 -16.571 1.00 68.12 256 GLN A CA 1
ATOM 1948 C C . GLN A 1 256 ? 22.471 3.376 -16.235 1.00 68.12 256 GLN A C 1
ATOM 1950 O O . GLN A 1 256 ? 22.792 2.841 -15.171 1.00 68.12 256 GLN A O 1
ATOM 1955 N N . PHE A 1 257 ? 21.682 2.774 -17.129 1.00 61.53 257 PHE A N 1
ATOM 1956 C CA . PHE A 1 257 ? 21.175 1.414 -16.959 1.00 61.53 257 PHE A CA 1
ATOM 1957 C C . PHE A 1 257 ? 22.316 0.391 -16.935 1.00 61.53 257 PHE A C 1
ATOM 1959 O O . PHE A 1 257 ? 22.386 -0.416 -16.008 1.00 61.53 257 PHE A O 1
ATOM 1966 N N . ALA A 1 258 ? 23.259 0.483 -17.881 1.00 60.78 258 ALA A N 1
ATOM 1967 C CA . ALA A 1 258 ? 24.431 -0.393 -17.926 1.00 60.78 258 ALA A CA 1
ATOM 1968 C C . ALA A 1 258 ? 25.254 -0.330 -16.624 1.00 60.78 258 ALA A C 1
ATOM 1970 O O . ALA A 1 258 ? 25.667 -1.356 -16.093 1.00 60.78 258 ALA A O 1
ATOM 1971 N N . LYS A 1 259 ? 25.418 0.860 -16.035 1.00 56.88 259 LYS A N 1
ATOM 1972 C CA . LYS A 1 259 ? 26.150 1.018 -14.767 1.00 56.88 259 LYS A CA 1
ATOM 1973 C C . LYS A 1 259 ? 25.440 0.364 -13.579 1.00 56.88 259 LYS A C 1
ATOM 1975 O O . LYS A 1 259 ? 26.102 -0.234 -12.741 1.00 56.88 259 LYS A O 1
ATOM 1980 N N . LYS A 1 260 ? 24.107 0.452 -13.497 1.00 56.84 260 LYS A N 1
ATOM 1981 C CA . LYS A 1 260 ? 23.335 -0.128 -12.380 1.00 56.84 260 LYS A CA 1
ATOM 1982 C C . LYS A 1 260 ? 23.144 -1.640 -12.491 1.00 56.84 260 LYS A C 1
ATOM 1984 O O . LYS A 1 260 ? 23.163 -2.315 -11.470 1.00 56.84 260 LYS A O 1
ATOM 1989 N N . ALA A 1 261 ? 22.976 -2.166 -13.703 1.00 53.53 261 ALA A N 1
ATOM 1990 C CA . ALA A 1 261 ? 22.753 -3.595 -13.920 1.00 53.53 261 ALA A CA 1
ATOM 1991 C C . ALA A 1 261 ? 24.014 -4.449 -13.683 1.00 53.53 261 ALA A C 1
ATOM 1993 O O . ALA A 1 261 ? 23.889 -5.598 -13.275 1.00 53.53 261 ALA A O 1
ATOM 1994 N N . PHE A 1 262 ? 25.212 -3.894 -13.905 1.00 38.84 262 PHE A N 1
ATOM 1995 C CA . PHE A 1 262 ? 26.473 -4.642 -13.816 1.00 38.84 262 PHE A CA 1
ATOM 1996 C C . PHE A 1 262 ? 27.273 -4.422 -12.521 1.00 38.84 262 PHE A C 1
ATOM 1998 O O . PHE A 1 262 ? 28.160 -5.220 -12.238 1.00 38.84 262 PHE A O 1
ATOM 2005 N N . LEU A 1 263 ? 26.984 -3.380 -11.728 1.00 38.16 263 LEU A N 1
ATOM 2006 C CA . LEU A 1 263 ? 27.804 -3.022 -10.555 1.00 38.16 263 LEU A CA 1
ATOM 2007 C C . LEU A 1 263 ? 27.092 -3.120 -9.195 1.00 38.16 263 LEU A C 1
ATOM 2009 O O . LEU A 1 263 ? 27.689 -2.745 -8.194 1.00 38.16 263 LEU A O 1
ATOM 2013 N N . GLY A 1 264 ? 25.855 -3.629 -9.131 1.00 40.22 264 GLY A N 1
ATOM 2014 C CA . GLY A 1 264 ? 25.210 -4.006 -7.860 1.00 40.22 264 GLY A CA 1
ATOM 2015 C C . GLY A 1 264 ? 25.157 -2.906 -6.786 1.00 40.22 264 GLY A C 1
ATOM 2016 O O . GLY A 1 264 ? 25.404 -3.193 -5.618 1.00 40.22 264 GLY A O 1
ATOM 2017 N N . GLY A 1 265 ? 24.889 -1.658 -7.185 1.00 37.66 265 GLY A N 1
ATOM 2018 C CA . GLY A 1 265 ? 24.749 -0.518 -6.265 1.00 37.66 265 GLY A CA 1
ATOM 2019 C C . GLY A 1 265 ? 23.417 -0.456 -5.525 1.00 37.66 265 GLY A C 1
ATOM 2020 O O . GLY A 1 265 ? 22.405 -0.953 -6.071 1.00 37.66 265 GLY A O 1
#

Radius of gyration: 19.48 Å; chains: 1; bounding box: 49×44×49 Å

pLDDT: mean 80.86, std 15.85, range [36.31, 96.69]

Secondary structure (DSSP, 8-state):
-----TTTTS-S-B--EEE-SPPPS-PPPPP-EEEEPPB-SSTBSBSS-HHHHHHHHHHHTT----HHHHHHHHHHHHHSPTT-EEEEEEE-TT-SSP-EEEEEES--HHHHHHHHHHTT--S-HHHHHHHHHTTTTT-S-EEEEEEEETTEEEEEEEEEE---SS----HHHHHHHHHH--HHHHHHHHHHHHHTTSS-HHHHHHHHT--EEEEEEETTEEEEEEEEEEEEEEEEETTEEEEEEEEEEEEEEHHHHHHHHHH--

Foldseek 3Di:
DPDDDPPNPDDQKDKDKDFFAPDDPDDDDDDKAKDFADADDDQQGGPDALQRVQVVLCVVLVHDGDPLSSVQSNQLSVLDDPPKHWGIKIADNPDPPGWIKTWIWDQFLVRVLSSCVSQVAPADSVLSNVVCVLCCVLFRIWIKIWITGSNGTYQKIKTWGAQDPDPPPDPVCLQCSFVVDALVSCVVVLVSCVVVSNGPPVSSVVQSVFQDWDWDQDPVGIKIKGKGWSTWMWMDGHNDITIMIIIMIGIGRPVVVVVCVPPVD

Sequence (265 aa):
MKNASATDRWLESVLPAYDIIGAPAGRPEPPVVYLRLLPGREKGGIAAGPAAIARTVAAACARGGSEPERRALARALGALPAGARLAYVAATPNRAPRSVRLLAANIGAREVGPLLERLQWRGSIAAVDRLLSGMADLCGRFLLLFDINEDGALPRIGFEMHALRERVTNDRALFSAWLISSKNDWKPVIRRLVDRGWCLPSKAEGLLSWPRLRTVFGEAGAFQLYMGINHVKLSVEGELLRAKAYGGLRLLPLDQFAKKAFLGG